Protein AF-X1I4X1-F1 (afdb_monomer_lite)

Sequence (244 aa):
TGILSALEGRQVLTQRAKQVAKLMGRMKLAEFMSLPEDEFQKLIQKVENDPLFKKLILSKIKIIGYKKPPWTRITQPKMLPLDPAITPSRDTLEVESFLAQEKDLILTIKKLGVNRFKKYFLDGVSGMTSKEVARQCSLPLETVKKINDFVDKFYLESKLTDSSQDNRTPRTYYSTIASIEKDNGQLIIGYFSSEMAKGRYFIDFDRVEKIKKVGIFAKHEIRRIDSLLNKLRLINSRKTTIYQ

Organism: NCBI:txid412755

pLDDT: mean 72.12, std 16.89, range [35.62, 94.44]

Secondary structure (DSSP, 8-state):
-HHHHHHHHHHHHHHHHHHHHHHHHHHHHHHHHTS-HHHHHHHHHHHHT-HHHHHHHHSTT--EEEE--TTEEE------PPPTTTS----S--HHHHHHTTHHHHHHHHHH-HHHHIIIIIS--TT--HHHHHHHHT--HHHHHHHHHHHHHHHHHHHHHHH---SS---------EEEEEETTEEEEEESSHHHHT-EEEE-HHHHHHHHHHT-S-HHHHHHHHHHHHHHHHHHHHHHHTT-

Foldseek 3Di:
DVPVVVVVVVVVVVVVVVVVVVVVVVVVLVVLLQDDPVVLVVLLVVLCPDPLNVCCCPPPLRQKAFDFDPQEAADADPPDPDPCVLAPPPPPPVVCVLCVVPVVLVVVLVVLPDVLCCDPAPPHDPPDDLVNNCVVSVHPSVSSVVSNVSSVVVVVVVVCVVVDPDDDDPNRHDDCQWDFDADPNDTGTHGNDPSLNSAAMDGDVVVLVVCLPVCPDDPVSNVCVVVSVVSSVSSNVSSVVVVD

Structure (mmCIF, N/CA/C/O backbone):
data_AF-X1I4X1-F1
#
_entry.id   AF-X1I4X1-F1
#
loop_
_atom_site.group_PDB
_atom_site.id
_atom_site.type_symbol
_atom_site.label_atom_id
_atom_site.label_alt_id
_atom_site.label_comp_id
_atom_site.label_asym_id
_atom_site.label_entity_id
_atom_site.label_seq_id
_atom_site.pdbx_PDB_ins_code
_atom_site.Cartn_x
_atom_site.Cartn_y
_atom_site.Cartn_z
_atom_site.occupancy
_atom_site.B_iso_or_equiv
_atom_site.auth_seq_id
_atom_site.auth_comp_id
_atom_site.auth_asym_id
_atom_site.auth_atom_id
_atom_site.pdbx_PDB_model_num
ATOM 1 N N . THR A 1 1 ? -28.255 45.547 6.487 1.00 52.59 1 THR A N 1
ATOM 2 C CA . THR A 1 1 ? -27.623 45.017 5.254 1.00 52.59 1 THR A CA 1
ATOM 3 C C . THR A 1 1 ? -26.272 44.332 5.470 1.00 52.59 1 THR A C 1
ATOM 5 O O . THR A 1 1 ? -25.974 43.434 4.702 1.00 52.59 1 THR A O 1
ATOM 8 N N . GLY A 1 2 ? -25.480 44.641 6.511 1.00 50.78 2 GLY A N 1
ATOM 9 C CA . GLY A 1 2 ? -24.147 44.023 6.712 1.00 50.78 2 GLY A CA 1
ATOM 10 C C . GLY A 1 2 ? -24.090 42.591 7.285 1.00 50.78 2 GLY A C 1
ATOM 11 O O . GLY A 1 2 ? -23.059 41.939 7.174 1.00 50.78 2 GLY A O 1
ATOM 12 N N . ILE A 1 3 ? -25.168 42.075 7.890 1.00 48.25 3 ILE A N 1
ATOM 13 C CA . ILE A 1 3 ? -25.171 40.733 8.518 1.00 48.25 3 ILE A CA 1
ATOM 14 C C . ILE A 1 3 ? -25.515 39.628 7.500 1.00 48.25 3 ILE A C 1
ATOM 16 O O . ILE A 1 3 ? -24.926 38.550 7.550 1.00 48.25 3 ILE A O 1
ATOM 20 N N . LEU A 1 4 ? -26.403 39.908 6.534 1.00 46.09 4 LEU A N 1
ATOM 21 C CA . LEU A 1 4 ? -26.747 38.962 5.461 1.00 46.09 4 LEU A CA 1
ATOM 22 C C . LEU A 1 4 ? -25.563 38.715 4.508 1.00 46.09 4 LEU A C 1
ATOM 24 O O . LEU A 1 4 ? -25.283 37.565 4.183 1.00 46.09 4 LEU A O 1
ATOM 28 N N . SER A 1 5 ? -24.804 39.757 4.144 1.00 55.09 5 SER A N 1
ATOM 29 C CA . SER A 1 5 ? -23.648 39.622 3.242 1.00 55.09 5 SER A CA 1
ATOM 30 C C . SER A 1 5 ? -22.476 38.851 3.869 1.00 55.09 5 SER A C 1
ATOM 32 O O . SER A 1 5 ? -21.757 38.127 3.179 1.00 55.09 5 SER A O 1
ATOM 34 N N . ALA A 1 6 ? -22.297 38.942 5.192 1.00 51.12 6 ALA A N 1
ATOM 35 C CA . ALA A 1 6 ? -21.286 38.180 5.924 1.00 51.12 6 ALA A CA 1
ATOM 36 C C . ALA A 1 6 ? -21.644 36.684 6.054 1.00 51.12 6 ALA A C 1
ATOM 38 O O . ALA A 1 6 ? -20.753 35.828 6.041 1.00 51.12 6 ALA A O 1
ATOM 39 N N . LEU A 1 7 ? -22.939 36.359 6.159 1.00 52.03 7 LEU A N 1
ATOM 40 C CA . LEU A 1 7 ? -23.450 34.983 6.171 1.00 52.03 7 LEU A CA 1
ATOM 41 C C . LEU A 1 7 ? -23.321 34.323 4.793 1.00 52.03 7 LEU A C 1
ATOM 43 O O . LEU A 1 7 ? -22.798 33.212 4.713 1.00 52.03 7 LEU A O 1
ATOM 47 N N . GLU A 1 8 ? -23.684 35.031 3.721 1.00 52.3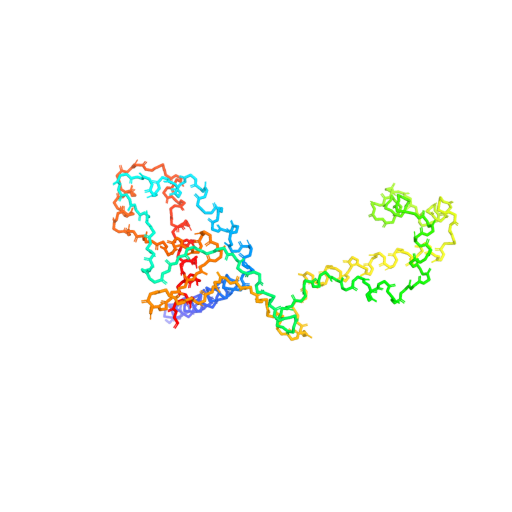8 8 GLU A N 1
ATOM 48 C CA . GLU A 1 8 ? -23.504 34.571 2.336 1.00 52.38 8 GLU A CA 1
ATOM 49 C C . GLU A 1 8 ? -22.018 34.382 1.988 1.00 52.38 8 GLU A C 1
ATOM 51 O O . GLU A 1 8 ? -21.629 33.342 1.452 1.00 52.38 8 GLU A O 1
ATOM 56 N N . GLY A 1 9 ? -21.152 35.322 2.390 1.00 47.78 9 GLY A N 1
ATOM 57 C CA . GLY A 1 9 ? -19.701 35.207 2.214 1.00 47.78 9 GLY A CA 1
ATOM 58 C C . GLY A 1 9 ? -19.101 33.990 2.930 1.00 47.78 9 GLY A C 1
ATOM 59 O O . GLY A 1 9 ? -18.303 33.253 2.347 1.00 47.78 9 GLY A O 1
ATOM 60 N N . ARG A 1 10 ? -19.528 33.705 4.171 1.00 52.41 10 ARG A N 1
ATOM 61 C CA . ARG A 1 10 ? -19.119 32.488 4.901 1.00 52.41 10 ARG A CA 1
ATOM 62 C C . ARG A 1 10 ? -19.636 31.209 4.240 1.00 52.41 10 ARG A C 1
ATOM 64 O O . ARG A 1 10 ? -18.904 30.216 4.194 1.00 52.41 10 ARG A O 1
ATOM 71 N N . GLN A 1 11 ? -20.856 31.214 3.708 1.00 53.06 11 GLN A N 1
ATOM 72 C CA . GLN A 1 11 ? -21.448 30.054 3.034 1.00 53.06 11 GLN A CA 1
ATOM 73 C C . GLN A 1 11 ? -20.702 29.707 1.739 1.00 53.06 11 GLN A C 1
ATOM 75 O O . GLN A 1 11 ? -20.334 28.548 1.534 1.00 53.06 11 GLN A O 1
ATOM 80 N N . VAL A 1 12 ? -20.383 30.713 0.918 1.00 52.31 12 VAL A N 1
ATOM 81 C CA . VAL A 1 12 ? -19.624 30.545 -0.332 1.00 52.31 12 VAL A CA 1
ATOM 82 C C . VAL A 1 12 ? -18.198 30.052 -0.059 1.00 52.31 12 VAL A C 1
ATOM 84 O O . VAL A 1 12 ? -17.726 29.129 -0.729 1.00 52.31 12 VAL A O 1
ATOM 87 N N . LEU A 1 13 ? -17.519 30.594 0.960 1.00 45.44 13 LEU A N 1
ATOM 88 C CA . LEU A 1 13 ? -16.187 30.128 1.371 1.00 45.44 13 LEU A CA 1
ATOM 89 C C . LEU A 1 13 ? -16.212 28.677 1.880 1.00 45.44 13 LEU A C 1
ATOM 91 O O . LEU A 1 13 ? -15.354 27.878 1.503 1.00 45.44 13 LEU A O 1
ATOM 95 N N . THR A 1 14 ? -17.226 28.302 2.665 1.00 56.94 14 THR A N 1
ATOM 96 C CA . THR A 1 14 ? -17.393 26.928 3.175 1.00 56.94 14 THR A CA 1
ATOM 97 C C . THR A 1 14 ? -17.675 25.934 2.045 1.00 56.94 14 THR A C 1
ATOM 99 O O . THR A 1 14 ? -17.130 24.826 2.023 1.00 56.94 14 THR A O 1
ATOM 102 N N . GLN A 1 15 ? -18.491 26.324 1.063 1.00 55.59 15 GLN A N 1
ATOM 103 C CA . GLN A 1 15 ? -18.812 25.489 -0.092 1.00 55.59 15 GLN A CA 1
A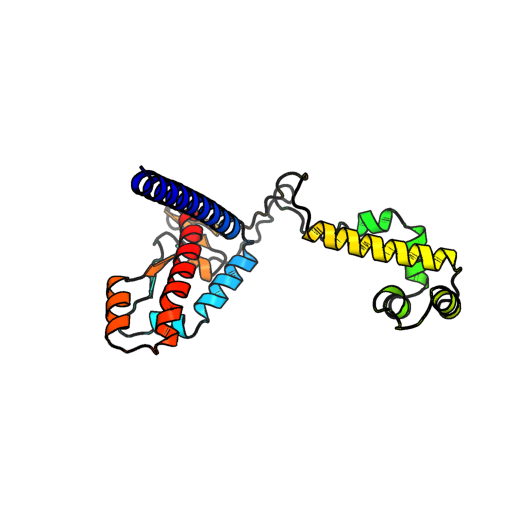TOM 104 C C . GLN A 1 15 ? -17.599 25.292 -1.011 1.00 55.59 15 GLN A C 1
ATOM 106 O O . GLN A 1 15 ? -17.328 24.160 -1.421 1.00 55.59 15 GLN A O 1
ATOM 111 N N . ARG A 1 16 ? -16.821 26.353 -1.268 1.00 47.41 16 ARG A N 1
ATOM 112 C CA . ARG A 1 16 ? -15.548 26.263 -2.002 1.00 47.41 16 ARG A CA 1
ATOM 113 C C . ARG A 1 16 ? -14.539 25.377 -1.273 1.00 47.41 16 ARG A C 1
ATOM 115 O O . ARG A 1 16 ? -13.979 24.473 -1.889 1.00 47.41 16 ARG A O 1
ATOM 122 N N . ALA A 1 17 ? -14.371 25.547 0.039 1.00 47.91 17 ALA A N 1
ATOM 123 C CA . ALA A 1 17 ? -13.488 24.699 0.843 1.00 47.91 17 ALA A CA 1
ATOM 124 C C . ALA A 1 17 ? -13.879 23.210 0.766 1.00 47.91 17 ALA A C 1
ATOM 126 O O . ALA A 1 17 ? -13.018 22.345 0.596 1.00 47.91 17 ALA A O 1
ATOM 127 N N . LYS A 1 18 ? -15.182 22.895 0.801 1.00 50.16 18 LYS A N 1
ATOM 128 C CA . LYS A 1 18 ? -15.692 21.522 0.652 1.00 50.16 18 LYS A CA 1
ATOM 129 C C . LYS A 1 18 ? -15.405 20.932 -0.733 1.00 50.16 18 LYS A C 1
ATOM 131 O O . LYS A 1 18 ? -15.068 19.752 -0.838 1.00 50.16 18 LYS A O 1
ATOM 136 N N . GLN A 1 19 ? -15.530 21.729 -1.795 1.00 47.69 19 GLN A N 1
ATOM 137 C CA . GLN A 1 19 ? -15.214 21.298 -3.161 1.00 47.69 19 GLN A CA 1
ATOM 138 C C . GLN A 1 19 ? -13.714 21.040 -3.346 1.00 47.69 19 GLN A C 1
ATOM 140 O O . GLN A 1 19 ? -13.344 19.990 -3.872 1.00 47.69 19 GLN A O 1
ATOM 145 N N . VAL A 1 20 ? -12.859 21.935 -2.844 1.00 47.78 20 VAL A N 1
ATOM 146 C CA . VAL A 1 20 ? -11.397 21.768 -2.871 1.00 47.78 20 VAL A CA 1
ATOM 147 C C . VAL A 1 20 ? -10.977 20.520 -2.093 1.00 47.78 20 VAL A C 1
ATOM 149 O O . VAL A 1 20 ? -10.236 19.692 -2.619 1.00 47.78 20 VAL A O 1
ATOM 152 N N . ALA A 1 21 ? -11.520 20.304 -0.891 1.00 47.47 21 ALA A N 1
ATOM 153 C CA . ALA A 1 21 ? -11.243 19.104 -0.102 1.00 47.47 21 ALA A CA 1
ATOM 154 C C . ALA A 1 21 ? -11.674 17.812 -0.822 1.00 47.47 21 ALA A C 1
ATOM 156 O O . ALA A 1 21 ? -10.967 16.804 -0.773 1.00 47.47 21 ALA A O 1
ATOM 157 N N . LYS A 1 22 ? -12.810 17.837 -1.535 1.00 48.09 22 LYS A N 1
ATOM 158 C CA . LYS A 1 22 ? -13.283 16.705 -2.348 1.00 48.09 22 LYS A CA 1
ATOM 159 C C . LYS A 1 22 ? -12.336 16.405 -3.512 1.00 48.09 22 LYS A C 1
ATOM 161 O O . LYS A 1 22 ? -12.053 15.236 -3.767 1.00 48.09 22 LYS A O 1
ATOM 166 N N . LEU A 1 23 ? -11.853 17.435 -4.209 1.00 44.97 23 LEU A N 1
ATOM 167 C CA . LEU A 1 23 ? -10.885 17.288 -5.300 1.00 44.97 23 LEU A CA 1
ATOM 168 C C . LEU A 1 23 ? -9.550 16.750 -4.783 1.00 44.97 23 LEU A C 1
ATOM 170 O O . LEU A 1 23 ? -9.076 15.740 -5.291 1.00 44.97 23 LEU A O 1
ATOM 174 N N . MET A 1 24 ? -9.012 17.326 -3.706 1.00 47.12 24 MET A N 1
ATOM 175 C CA . MET A 1 24 ? -7.799 16.823 -3.055 1.00 47.12 24 MET A CA 1
ATOM 176 C C . MET A 1 24 ? -7.951 15.369 -2.596 1.00 47.12 24 MET A C 1
ATOM 178 O O . MET A 1 24 ? -7.031 14.574 -2.749 1.00 47.12 24 MET A O 1
ATOM 182 N N . GLY A 1 25 ? -9.117 14.994 -2.062 1.00 49.47 25 GLY A N 1
ATOM 183 C CA . GLY A 1 25 ? -9.409 13.610 -1.691 1.00 49.47 25 GLY A CA 1
ATOM 184 C C . GLY A 1 25 ? -9.377 12.656 -2.888 1.00 49.47 25 GLY A C 1
ATOM 185 O O . GLY A 1 25 ? -8.815 11.569 -2.785 1.00 49.47 25 GLY A O 1
ATOM 186 N N . ARG A 1 26 ? -9.927 13.073 -4.038 1.00 56.12 26 ARG A N 1
ATOM 187 C CA . ARG A 1 26 ? -9.873 12.302 -5.292 1.00 56.12 26 ARG A CA 1
ATOM 188 C C . ARG A 1 26 ? -8.452 12.185 -5.834 1.00 56.12 26 ARG A C 1
ATOM 190 O O . ARG A 1 26 ? -8.071 11.095 -6.238 1.00 56.12 26 ARG A O 1
ATOM 197 N N . MET A 1 27 ? -7.677 13.268 -5.797 1.00 54.56 27 MET A N 1
ATOM 198 C CA . MET A 1 27 ? -6.273 13.264 -6.220 1.00 54.56 27 MET A CA 1
ATOM 199 C C . MET A 1 27 ? -5.439 12.314 -5.359 1.00 54.56 27 MET A C 1
ATOM 201 O O . MET A 1 27 ? -4.763 11.454 -5.905 1.00 54.56 27 MET A O 1
ATOM 205 N N . LYS A 1 28 ? -5.571 12.382 -4.027 1.00 58.25 28 LYS A N 1
ATOM 206 C CA . LYS A 1 28 ? -4.881 11.465 -3.102 1.00 58.25 28 LYS A CA 1
ATOM 207 C C . LYS A 1 28 ? -5.274 10.006 -3.311 1.00 58.25 28 LYS A C 1
ATOM 209 O O . LYS A 1 28 ? -4.444 9.117 -3.161 1.00 58.25 28 LYS A O 1
ATOM 214 N N . LEU A 1 29 ? -6.544 9.745 -3.628 1.00 63.19 29 LEU A N 1
ATOM 215 C CA . LEU A 1 29 ? -6.987 8.396 -3.964 1.00 63.19 29 LEU A CA 1
ATOM 216 C C . LEU A 1 29 ? -6.371 7.932 -5.288 1.00 63.19 29 LEU A C 1
ATOM 218 O O . LEU A 1 29 ? -5.878 6.816 -5.339 1.00 63.19 29 LEU A O 1
ATOM 222 N N . ALA A 1 30 ? -6.364 8.768 -6.328 1.00 64.06 30 ALA A N 1
ATOM 223 C CA . ALA A 1 30 ? -5.740 8.433 -7.607 1.00 64.06 30 ALA A CA 1
ATOM 224 C C . ALA A 1 30 ? -4.238 8.156 -7.444 1.00 64.06 30 ALA A C 1
ATOM 226 O O . ALA A 1 30 ? -3.764 7.118 -7.885 1.00 64.06 30 ALA A O 1
ATOM 227 N N . GLU A 1 31 ? -3.523 9.018 -6.719 1.00 65.88 31 GLU A N 1
ATOM 228 C CA . GLU A 1 31 ? -2.112 8.835 -6.362 1.00 65.88 31 GLU A CA 1
ATOM 229 C C . GLU A 1 31 ? -1.883 7.496 -5.644 1.00 65.88 31 GLU A C 1
ATOM 231 O O . GLU A 1 31 ? -1.011 6.721 -6.025 1.00 65.88 31 GLU A O 1
ATOM 236 N N . PHE A 1 32 ? -2.734 7.164 -4.668 1.00 72.94 32 PHE A N 1
ATOM 237 C CA . PHE A 1 32 ? -2.681 5.882 -3.965 1.00 72.94 32 PHE A CA 1
ATOM 238 C C . PHE A 1 32 ? -2.938 4.673 -4.883 1.00 72.94 32 PHE A C 1
ATOM 240 O O . PHE A 1 32 ? -2.285 3.632 -4.762 1.00 72.94 32 PHE A O 1
ATOM 247 N N . MET A 1 33 ? -3.911 4.786 -5.789 1.00 71.88 33 MET A N 1
ATOM 248 C CA . MET A 1 33 ? -4.244 3.729 -6.748 1.00 71.88 33 MET A CA 1
ATOM 249 C C . MET A 1 33 ? -3.105 3.505 -7.747 1.00 71.88 33 MET A C 1
ATOM 251 O O . MET A 1 33 ? -2.879 2.364 -8.140 1.00 71.88 33 MET A O 1
ATOM 255 N N . SER A 1 34 ? -2.353 4.557 -8.073 1.00 73.44 34 SER A N 1
ATOM 256 C CA . SER A 1 34 ? -1.201 4.523 -8.977 1.00 73.44 34 SER A CA 1
ATOM 257 C C . SER A 1 34 ? 0.106 4.048 -8.333 1.00 73.44 34 SER A C 1
ATOM 259 O O . SER A 1 34 ? 1.102 3.931 -9.042 1.00 73.44 34 SER A O 1
ATOM 261 N N . LEU A 1 35 ? 0.140 3.772 -7.019 1.00 77.44 35 LEU A N 1
ATOM 262 C CA . LEU A 1 35 ? 1.367 3.303 -6.362 1.00 77.44 35 LEU A CA 1
ATOM 263 C C . LEU A 1 35 ? 1.897 2.015 -7.030 1.00 77.44 35 LEU A C 1
ATOM 265 O O . LEU A 1 35 ? 1.103 1.094 -7.267 1.00 77.44 35 LEU A O 1
ATOM 269 N N . PRO A 1 36 ? 3.211 1.891 -7.273 1.00 79.69 36 PRO A N 1
ATOM 270 C CA . PRO A 1 36 ? 3.813 0.641 -7.723 1.00 79.69 36 PRO A CA 1
ATOM 271 C C . PRO A 1 36 ? 3.463 -0.530 -6.800 1.00 79.69 36 PRO A C 1
ATOM 273 O O . PRO A 1 36 ? 3.256 -0.359 -5.595 1.00 79.69 36 PRO A O 1
ATOM 276 N N . GLU A 1 37 ? 3.375 -1.738 -7.356 1.00 82.31 37 GLU A N 1
ATOM 277 C CA . GLU A 1 37 ? 2.943 -2.910 -6.587 1.00 82.31 37 GLU A CA 1
ATOM 278 C C . GLU A 1 37 ? 3.896 -3.236 -5.424 1.00 82.31 37 GLU A C 1
ATOM 280 O O . GLU A 1 37 ? 3.439 -3.590 -4.338 1.00 82.31 37 GLU A O 1
ATOM 285 N N . ASP A 1 38 ? 5.208 -3.050 -5.591 1.00 79.25 38 ASP A N 1
ATOM 286 C CA . ASP A 1 38 ? 6.180 -3.283 -4.519 1.00 79.25 38 ASP A CA 1
ATOM 287 C C . ASP A 1 38 ? 6.038 -2.262 -3.376 1.00 79.25 38 ASP A C 1
ATOM 289 O O . ASP A 1 38 ? 6.139 -2.617 -2.199 1.00 79.25 38 ASP A O 1
ATOM 293 N N . GLU A 1 39 ? 5.754 -0.998 -3.698 1.00 83.44 39 GLU A N 1
ATOM 294 C CA . GLU A 1 39 ? 5.470 0.037 -2.702 1.00 83.44 39 GLU A CA 1
ATOM 295 C C . GLU A 1 39 ? 4.153 -0.222 -1.975 1.00 83.44 39 GLU A C 1
ATOM 297 O O . GLU A 1 39 ? 4.070 -0.076 -0.750 1.00 83.44 39 GLU A O 1
ATOM 302 N N . PHE A 1 40 ? 3.133 -0.670 -2.706 1.00 87.19 40 PHE A N 1
ATOM 303 C CA . PHE A 1 40 ? 1.853 -1.052 -2.129 1.00 87.19 40 PHE A CA 1
ATOM 304 C C . PHE A 1 40 ? 2.002 -2.225 -1.147 1.00 87.19 40 PHE A C 1
ATOM 306 O O . PHE A 1 40 ? 1.465 -2.177 -0.037 1.00 87.19 40 PHE A O 1
ATOM 313 N N . GLN A 1 41 ? 2.800 -3.238 -1.491 1.00 85.62 41 GLN A N 1
ATOM 314 C CA . GLN A 1 41 ? 3.104 -4.359 -0.598 1.00 85.62 41 GLN A CA 1
ATOM 315 C C . GLN A 1 41 ? 3.880 -3.914 0.647 1.00 85.62 41 GLN A C 1
ATOM 317 O O . GLN A 1 41 ? 3.491 -4.264 1.765 1.00 85.62 41 GLN A O 1
ATOM 322 N N . LYS A 1 42 ? 4.907 -3.066 0.493 1.00 89.38 42 LYS A N 1
ATOM 323 C CA . LYS A 1 42 ? 5.638 -2.467 1.627 1.00 89.38 42 LYS A CA 1
ATOM 324 C C . LYS A 1 42 ? 4.704 -1.679 2.546 1.00 89.38 42 LYS A C 1
ATOM 326 O O . LYS A 1 42 ? 4.834 -1.748 3.770 1.00 89.38 42 LYS A O 1
ATOM 331 N N . LEU A 1 43 ? 3.740 -0.947 1.984 1.00 91.44 43 LEU A N 1
ATOM 332 C CA . LEU A 1 43 ? 2.742 -0.219 2.763 1.00 91.44 43 LEU A CA 1
ATOM 333 C C . LEU A 1 43 ? 1.864 -1.174 3.581 1.00 91.44 43 LEU A C 1
ATOM 335 O O . LEU A 1 43 ? 1.659 -0.928 4.772 1.00 91.44 43 LEU A O 1
ATOM 339 N N . ILE A 1 44 ? 1.369 -2.255 2.969 1.00 91.88 44 ILE A N 1
ATOM 340 C CA . ILE A 1 44 ? 0.583 -3.277 3.672 1.00 91.88 44 ILE A CA 1
ATOM 341 C C . ILE A 1 44 ? 1.402 -3.867 4.819 1.00 91.88 44 ILE A C 1
ATOM 343 O O . ILE A 1 44 ? 0.940 -3.869 5.959 1.00 91.88 44 ILE A O 1
ATOM 347 N N . GLN A 1 45 ? 2.640 -4.283 4.555 1.00 91.56 45 GLN A N 1
ATOM 348 C CA . GLN A 1 45 ? 3.529 -4.841 5.574 1.00 91.56 45 GLN A CA 1
ATOM 349 C C . GLN A 1 45 ? 3.787 -3.854 6.713 1.00 91.56 45 GLN A C 1
ATOM 351 O O . GLN A 1 45 ? 3.730 -4.227 7.884 1.00 91.56 45 GLN A O 1
ATOM 356 N N . LYS A 1 46 ? 4.022 -2.576 6.401 1.00 94.44 46 LYS A N 1
ATOM 357 C CA . LYS A 1 46 ? 4.207 -1.520 7.403 1.00 94.44 46 LYS A CA 1
ATOM 358 C C . LYS A 1 46 ? 2.978 -1.362 8.297 1.00 94.44 46 LYS A C 1
ATOM 360 O O . LYS A 1 46 ? 3.124 -1.180 9.503 1.00 94.44 46 LYS A O 1
ATOM 365 N N . VAL A 1 47 ? 1.780 -1.423 7.718 1.00 94.25 47 VAL A N 1
ATOM 366 C CA . VAL A 1 47 ? 0.518 -1.341 8.462 1.00 94.25 47 VAL A CA 1
ATOM 367 C C . VAL A 1 47 ? 0.302 -2.589 9.317 1.00 94.25 47 VAL A C 1
ATOM 369 O O . VAL A 1 47 ? -0.017 -2.459 10.496 1.00 94.25 47 VAL A O 1
ATOM 372 N N . GLU A 1 48 ? 0.523 -3.784 8.768 1.00 93.12 48 GLU A N 1
ATOM 373 C CA . GLU A 1 48 ? 0.333 -5.047 9.492 1.00 93.12 48 GLU A CA 1
ATOM 374 C C . GLU A 1 48 ? 1.369 -5.260 10.609 1.00 93.12 48 GLU A C 1
ATOM 376 O O . GLU A 1 48 ? 1.090 -5.923 11.612 1.00 93.12 48 GLU A O 1
ATOM 381 N N . ASN A 1 49 ? 2.551 -4.653 10.478 1.00 93.75 49 ASN A N 1
ATOM 382 C CA . ASN A 1 49 ? 3.589 -4.674 11.502 1.00 93.75 49 ASN A CA 1
ATOM 383 C C . ASN A 1 49 ? 3.373 -3.668 12.640 1.00 93.75 49 ASN A C 1
ATOM 385 O O . ASN A 1 49 ? 4.033 -3.800 13.673 1.00 93.75 49 ASN A O 1
ATOM 389 N N . ASP A 1 50 ? 2.441 -2.719 12.502 1.00 93.81 50 ASP A N 1
ATOM 390 C CA . ASP A 1 50 ? 2.118 -1.750 13.551 1.00 93.81 50 ASP A CA 1
ATOM 391 C C . ASP A 1 50 ? 1.592 -2.475 14.813 1.00 93.81 50 ASP A C 1
ATOM 393 O O . ASP A 1 50 ? 0.630 -3.250 14.729 1.00 93.81 50 ASP A O 1
ATOM 397 N N . PRO A 1 51 ? 2.168 -2.232 16.008 1.00 92.12 51 PRO A N 1
ATOM 398 C CA . PRO A 1 51 ? 1.684 -2.828 17.252 1.00 92.12 51 PRO A CA 1
ATOM 399 C C . PRO A 1 51 ? 0.196 -2.570 17.518 1.00 92.12 51 PRO A C 1
ATOM 401 O O . PRO A 1 51 ? -0.499 -3.447 18.034 1.00 92.12 51 PRO A O 1
ATOM 404 N N . LEU A 1 52 ? -0.317 -1.395 17.135 1.00 92.12 52 LEU A N 1
ATOM 405 C CA . LEU A 1 52 ? -1.732 -1.057 17.278 1.00 92.12 52 LEU A CA 1
ATOM 406 C C . LEU A 1 52 ? -2.601 -1.930 16.368 1.00 92.12 52 LEU A C 1
ATOM 408 O O . LEU A 1 52 ? -3.640 -2.422 16.802 1.00 92.12 52 LEU A O 1
ATOM 412 N N . PHE A 1 53 ? -2.160 -2.177 15.133 1.00 93.38 53 PHE A N 1
ATOM 413 C CA . PHE A 1 53 ? -2.857 -3.075 14.214 1.00 93.38 53 PHE A CA 1
ATOM 414 C C . PHE A 1 53 ? -2.914 -4.500 14.772 1.00 93.38 53 PHE A C 1
ATOM 416 O O . PHE A 1 53 ? -3.991 -5.095 14.844 1.00 93.38 53 PHE A O 1
ATOM 423 N N . LYS A 1 54 ? -1.777 -5.016 15.255 1.00 91.44 54 LYS A N 1
ATOM 424 C CA . LYS A 1 54 ? -1.703 -6.346 15.877 1.00 91.44 54 LYS A CA 1
ATOM 425 C C . LYS A 1 54 ? -2.643 -6.457 17.074 1.00 91.44 54 LYS A C 1
ATOM 427 O O . LYS A 1 54 ? -3.380 -7.433 17.167 1.00 91.44 54 LYS A O 1
ATOM 432 N N . LYS A 1 55 ? -2.701 -5.441 17.945 1.00 89.19 55 LYS A N 1
ATOM 433 C CA . LYS A 1 55 ? -3.664 -5.396 19.061 1.00 89.19 55 LYS A CA 1
ATOM 434 C C . LYS A 1 55 ? -5.116 -5.443 18.578 1.00 89.19 55 LYS A C 1
ATOM 436 O O . LYS A 1 55 ? -5.917 -6.187 19.137 1.00 89.19 55 LYS A O 1
ATOM 441 N N . LEU A 1 56 ? -5.465 -4.680 17.543 1.00 89.38 56 LEU A N 1
ATOM 442 C CA . LEU A 1 56 ? -6.835 -4.622 17.017 1.00 89.38 56 LEU A CA 1
ATOM 443 C C . LEU A 1 56 ? -7.279 -5.940 16.353 1.00 89.38 56 LEU A C 1
ATOM 445 O O . LEU A 1 56 ? -8.458 -6.288 16.448 1.00 89.38 56 LEU A O 1
ATOM 449 N N . ILE A 1 57 ? -6.348 -6.697 15.758 1.00 89.69 57 ILE A N 1
ATOM 450 C CA . ILE A 1 57 ? -6.587 -8.065 15.264 1.00 89.69 57 ILE A CA 1
ATOM 451 C C . ILE A 1 57 ? -6.685 -9.084 16.407 1.00 89.69 57 ILE A C 1
ATOM 453 O O . ILE A 1 57 ? -7.619 -9.881 16.443 1.00 89.69 57 ILE A O 1
ATOM 457 N N . LEU A 1 58 ? -5.713 -9.079 17.326 1.00 82.62 58 LEU A N 1
ATOM 458 C CA . LEU A 1 58 ? -5.547 -10.126 18.343 1.00 82.62 58 LEU A CA 1
ATOM 459 C C . LEU A 1 58 ? -6.487 -9.965 19.536 1.00 82.62 58 LEU A C 1
ATOM 461 O O . LEU A 1 58 ? -6.678 -10.915 20.294 1.00 82.62 58 LEU A O 1
ATOM 465 N N . SER A 1 59 ? -7.053 -8.771 19.736 1.00 69.94 59 SER A N 1
ATOM 466 C CA . SER A 1 59 ? -7.993 -8.528 20.828 1.00 69.94 59 SER A CA 1
ATOM 467 C C . SER A 1 59 ? -9.100 -9.587 20.826 1.00 69.94 59 SER A C 1
ATOM 469 O O . SER A 1 59 ? -9.613 -9.957 19.770 1.00 69.94 59 SER A O 1
ATOM 471 N N . LYS A 1 60 ? -9.536 -10.037 22.012 1.00 69.19 60 LYS A N 1
ATOM 472 C CA . LYS A 1 60 ? -10.701 -10.942 22.151 1.00 69.19 60 LYS A CA 1
ATOM 473 C C . LYS A 1 60 ? -11.956 -10.395 21.447 1.00 69.19 60 LYS A C 1
ATOM 475 O O . LYS A 1 60 ? -12.859 -11.146 21.103 1.00 69.19 60 LYS A O 1
ATOM 480 N N . ILE A 1 61 ? -11.973 -9.084 21.213 1.00 68.69 61 ILE A N 1
ATOM 481 C CA . ILE A 1 61 ? -13.031 -8.312 20.570 1.00 68.69 61 ILE A CA 1
ATOM 482 C C . ILE A 1 61 ? -12.935 -8.375 19.028 1.00 68.69 61 ILE A C 1
ATOM 484 O O . ILE A 1 61 ? -13.922 -8.066 18.374 1.00 68.69 61 ILE A O 1
ATOM 488 N N . LYS A 1 62 ? -11.811 -8.808 18.429 1.00 80.19 62 LYS A N 1
ATOM 489 C CA . LYS A 1 62 ? -11.596 -8.976 16.971 1.00 80.19 62 LYS A CA 1
ATOM 490 C C . LYS A 1 62 ? -12.183 -7.830 16.138 1.00 80.19 62 LYS A C 1
ATOM 492 O O . LYS A 1 62 ? -13.148 -8.011 15.399 1.00 80.19 62 LYS A O 1
ATOM 497 N N . ILE A 1 63 ? -11.626 -6.633 16.300 1.00 88.75 63 ILE A N 1
ATOM 498 C CA . ILE A 1 63 ? -12.117 -5.422 15.621 1.00 88.75 63 ILE A CA 1
ATOM 499 C C . ILE A 1 63 ? -11.770 -5.445 14.137 1.00 88.75 63 ILE A C 1
ATOM 501 O O . ILE A 1 63 ? -12.561 -5.010 13.299 1.00 88.75 63 ILE A O 1
ATOM 505 N N . ILE A 1 64 ? -10.575 -5.945 13.829 1.00 91.56 64 ILE A N 1
ATOM 506 C CA . ILE A 1 64 ? -10.096 -6.116 12.466 1.00 91.56 64 ILE A CA 1
ATOM 507 C C . ILE A 1 64 ? -10.039 -7.610 12.170 1.00 91.56 64 ILE A C 1
ATOM 509 O O . ILE A 1 64 ? -9.528 -8.397 12.965 1.00 91.56 64 ILE A O 1
ATOM 513 N N . GLY A 1 65 ? -10.549 -7.992 11.006 1.00 89.88 65 GLY A N 1
ATOM 514 C CA . GLY A 1 65 ? -10.408 -9.330 10.451 1.00 89.88 65 GLY A CA 1
ATOM 515 C C . GLY A 1 65 ? -10.049 -9.281 8.973 1.00 89.88 65 GLY A C 1
ATOM 516 O O . GLY A 1 65 ? -9.999 -8.214 8.362 1.00 8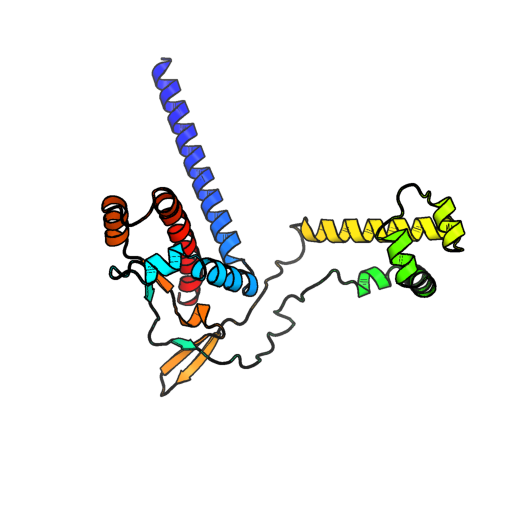9.88 65 GLY A O 1
ATOM 517 N N . TYR A 1 66 ? -9.840 -10.454 8.388 1.00 91.06 66 TYR A N 1
ATOM 518 C CA . TYR A 1 66 ? -9.669 -10.612 6.950 1.00 91.06 66 TYR A CA 1
ATOM 519 C C . TYR A 1 66 ? -10.933 -11.223 6.356 1.00 91.06 66 TYR A C 1
ATOM 521 O O . TYR A 1 66 ? -11.468 -12.195 6.887 1.00 91.06 66 TYR A O 1
ATOM 529 N N . LYS A 1 67 ? -11.411 -10.659 5.247 1.00 89.62 67 LYS A N 1
ATOM 530 C CA . LYS A 1 67 ? -12.486 -11.236 4.441 1.00 89.62 67 LYS A CA 1
ATOM 531 C C . LYS A 1 67 ? -11.915 -11.631 3.086 1.00 89.62 67 LYS A C 1
ATOM 533 O O . LYS A 1 67 ? -11.725 -10.787 2.207 1.00 89.62 67 LYS A O 1
ATOM 538 N N . LYS A 1 68 ? -11.652 -12.927 2.951 1.00 88.31 68 LYS A N 1
ATOM 539 C CA . LYS A 1 68 ? -11.140 -13.561 1.740 1.00 88.31 68 LYS A CA 1
ATOM 540 C C . LYS A 1 68 ? -12.308 -14.113 0.905 1.00 88.31 68 LYS A C 1
ATOM 542 O O . LYS A 1 68 ? -13.120 -14.854 1.461 1.00 88.31 68 LYS A O 1
ATOM 547 N N . PRO A 1 69 ? -12.434 -13.765 -0.388 1.00 84.50 69 PRO A N 1
ATOM 548 C CA . PRO A 1 69 ? -13.414 -14.402 -1.265 1.00 84.50 69 PRO A CA 1
ATOM 549 C C . PRO A 1 69 ? -13.067 -15.885 -1.494 1.00 84.50 69 PRO A C 1
ATOM 551 O O . PRO A 1 69 ? -11.882 -16.209 -1.619 1.00 84.50 69 PRO A O 1
ATOM 554 N N . PRO A 1 70 ? -14.059 -16.792 -1.564 1.00 84.12 70 PRO A N 1
ATOM 555 C CA . PRO A 1 70 ? -13.803 -18.232 -1.631 1.00 84.12 70 PRO A CA 1
ATOM 556 C C . PRO A 1 70 ? -13.112 -18.671 -2.931 1.00 84.12 70 PRO A C 1
ATOM 558 O O . PRO A 1 70 ? -12.341 -19.621 -2.910 1.00 84.12 70 PRO A O 1
ATOM 561 N N . TRP A 1 71 ? -13.290 -17.936 -4.032 1.00 85.12 71 TRP A N 1
ATOM 562 C CA . TRP A 1 71 ? -12.649 -18.186 -5.333 1.00 85.12 71 TRP A CA 1
ATOM 563 C C . TRP A 1 71 ? -11.220 -17.613 -5.443 1.00 85.12 71 TRP A C 1
ATOM 565 O O . TRP A 1 71 ? -10.781 -17.219 -6.523 1.00 85.12 71 TRP A O 1
ATOM 575 N N . THR A 1 72 ? -10.483 -17.510 -4.330 1.00 86.94 72 THR A N 1
ATOM 576 C CA . THR A 1 72 ? -9.121 -16.942 -4.315 1.00 86.94 72 THR A CA 1
ATOM 577 C C . THR A 1 72 ? -8.131 -17.833 -3.565 1.00 86.94 72 THR A C 1
ATOM 579 O O . THR A 1 72 ? -8.456 -18.437 -2.536 1.00 86.94 72 THR A O 1
ATOM 582 N N . ARG A 1 73 ? -6.877 -17.889 -4.024 1.00 85.00 73 ARG A N 1
ATOM 583 C CA . ARG A 1 73 ? -5.785 -18.604 -3.343 1.00 85.00 73 ARG A CA 1
ATOM 584 C C . ARG A 1 73 ? -4.450 -17.890 -3.492 1.00 85.00 73 ARG A C 1
ATOM 586 O O . ARG A 1 73 ? -4.325 -16.956 -4.273 1.00 85.00 73 ARG A O 1
ATOM 593 N N . ILE A 1 74 ? -3.475 -18.323 -2.698 1.00 83.94 74 ILE A N 1
ATOM 594 C CA . ILE A 1 74 ? -2.075 -17.992 -2.951 1.00 83.94 74 ILE A CA 1
ATOM 595 C C . ILE A 1 74 ? -1.540 -18.973 -3.992 1.00 83.94 74 ILE A C 1
ATOM 597 O O . ILE A 1 74 ? -1.844 -20.167 -3.941 1.00 83.94 74 ILE A O 1
ATOM 601 N N . THR A 1 75 ? -0.766 -18.471 -4.940 1.00 77.12 75 THR A N 1
ATOM 602 C CA . THR A 1 75 ? -0.150 -19.268 -5.998 1.00 77.12 75 THR A CA 1
ATOM 603 C C . THR A 1 75 ? 1.275 -18.778 -6.180 1.00 77.12 75 THR A C 1
ATOM 605 O O . THR A 1 75 ? 1.552 -17.586 -6.057 1.00 77.12 75 THR A O 1
ATOM 608 N N . GLN A 1 76 ? 2.202 -19.701 -6.436 1.00 68.44 76 GLN A N 1
ATOM 609 C CA . GLN A 1 76 ? 3.552 -19.306 -6.811 1.00 68.44 76 GLN A CA 1
ATOM 610 C C . GLN A 1 76 ? 3.503 -18.521 -8.127 1.00 68.44 76 GLN A C 1
ATOM 612 O O . GLN A 1 76 ? 2.757 -18.916 -9.029 1.00 68.44 76 GLN A O 1
ATOM 617 N N . PRO A 1 77 ? 4.281 -17.434 -8.261 1.00 60.94 77 PRO A N 1
ATOM 618 C CA . PRO A 1 77 ? 4.370 -16.728 -9.524 1.00 60.94 77 PRO A CA 1
ATOM 619 C C . PRO A 1 77 ? 4.847 -17.716 -10.586 1.00 60.94 77 PRO A C 1
ATOM 621 O O . PRO A 1 77 ? 5.992 -18.166 -10.562 1.00 60.94 77 PRO A O 1
ATOM 624 N N . LYS A 1 78 ? 3.983 -18.062 -11.542 1.00 54.38 78 LYS A N 1
ATOM 625 C CA . LYS A 1 78 ? 4.496 -18.504 -12.835 1.00 54.38 78 LYS A CA 1
ATOM 626 C C . LYS A 1 78 ? 5.167 -17.264 -13.397 1.00 54.38 78 LYS A C 1
ATOM 628 O O . LYS A 1 78 ? 4.515 -16.223 -13.460 1.00 54.38 78 LYS A O 1
ATOM 633 N N . MET A 1 79 ? 6.456 -17.338 -13.721 1.00 45.78 79 MET A N 1
ATOM 634 C CA . MET A 1 79 ? 7.128 -16.260 -14.442 1.00 45.78 79 MET A CA 1
ATOM 635 C C . MET A 1 79 ? 6.427 -16.119 -15.793 1.00 45.78 79 MET A C 1
ATOM 637 O O . MET A 1 79 ? 6.809 -16.762 -16.761 1.00 45.78 79 MET A O 1
ATOM 641 N N . LEU A 1 80 ? 5.339 -15.354 -15.838 1.00 46.38 80 LEU A N 1
ATOM 642 C CA . LEU A 1 80 ? 4.824 -14.805 -17.070 1.00 46.38 80 LEU A CA 1
ATOM 643 C C . LEU A 1 80 ? 5.709 -13.592 -17.329 1.00 46.38 80 LEU A C 1
ATOM 645 O O . LEU A 1 80 ? 5.645 -12.639 -16.544 1.00 46.38 80 LEU A O 1
ATOM 649 N N . PRO A 1 81 ? 6.549 -13.611 -18.374 1.00 44.00 81 PRO A N 1
ATOM 650 C CA . PRO A 1 81 ? 7.113 -12.377 -18.872 1.00 44.00 81 PRO A CA 1
ATOM 651 C C . PRO A 1 81 ? 5.918 -11.486 -19.206 1.00 44.00 81 PRO A C 1
ATOM 653 O O . PRO A 1 81 ? 5.069 -11.856 -20.019 1.00 44.00 81 PRO A O 1
ATOM 656 N N . LEU A 1 82 ? 5.799 -10.351 -18.522 1.00 49.62 82 LEU A N 1
ATOM 657 C CA . LEU A 1 82 ? 4.983 -9.274 -19.053 1.00 49.62 82 LEU A CA 1
ATOM 658 C C . LEU A 1 82 ? 5.588 -8.924 -20.411 1.00 49.62 82 LEU A C 1
ATOM 660 O O . LEU A 1 82 ? 6.814 -8.852 -20.526 1.00 49.62 82 LEU A O 1
ATOM 664 N N . ASP A 1 83 ? 4.750 -8.753 -21.429 1.00 47.75 83 ASP A N 1
ATOM 665 C CA . ASP A 1 83 ? 5.219 -8.289 -22.728 1.00 47.75 83 ASP A CA 1
ATOM 666 C C . ASP A 1 83 ? 6.083 -7.027 -22.505 1.00 47.75 83 ASP A C 1
ATOM 668 O O . ASP A 1 83 ? 5.621 -6.075 -21.858 1.00 47.75 83 ASP A O 1
ATOM 672 N N . PRO A 1 84 ? 7.352 -7.009 -22.943 1.00 44.78 84 PRO A N 1
ATOM 673 C CA . PRO A 1 84 ? 8.208 -5.836 -22.813 1.00 44.78 84 PRO A CA 1
ATOM 674 C C . PRO A 1 84 ? 7.658 -4.612 -23.564 1.00 44.78 84 PRO A C 1
ATOM 676 O O . PRO A 1 84 ? 8.047 -3.497 -23.238 1.00 44.78 84 PRO A O 1
ATOM 679 N N . ALA A 1 85 ? 6.718 -4.783 -24.504 1.00 46.41 85 ALA A N 1
ATOM 680 C CA . ALA A 1 85 ? 5.973 -3.676 -25.111 1.00 46.41 85 ALA A CA 1
ATOM 681 C C . ALA A 1 85 ? 4.943 -3.035 -24.157 1.00 46.41 85 ALA A C 1
ATOM 683 O O . ALA A 1 85 ? 4.525 -1.897 -24.365 1.00 46.41 85 ALA A O 1
ATOM 684 N N . ILE A 1 86 ? 4.527 -3.761 -23.115 1.00 47.25 86 ILE A N 1
ATOM 685 C CA . ILE A 1 86 ? 3.535 -3.331 -22.122 1.00 47.25 86 ILE A CA 1
ATOM 686 C C . ILE A 1 86 ? 4.236 -2.888 -20.834 1.00 47.25 86 ILE A C 1
ATOM 688 O O . ILE A 1 86 ? 3.808 -1.934 -20.199 1.00 47.25 86 ILE A O 1
ATOM 692 N N . THR A 1 87 ? 5.348 -3.517 -20.455 1.00 41.75 87 THR A N 1
ATOM 693 C CA . THR A 1 87 ? 6.120 -3.125 -19.268 1.00 41.75 87 THR A CA 1
ATOM 694 C C . THR A 1 87 ? 6.924 -1.873 -19.580 1.00 41.75 87 THR A C 1
ATOM 696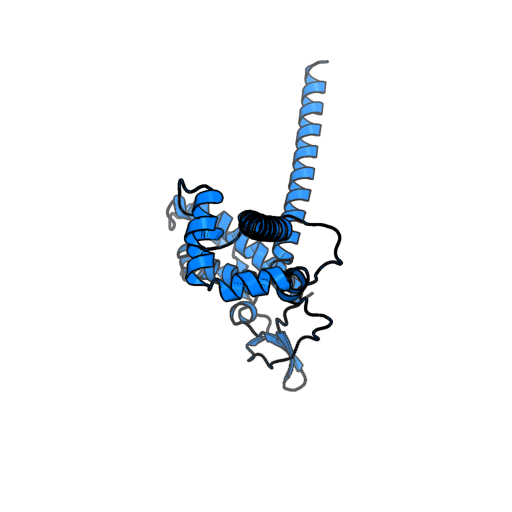 O O . THR A 1 87 ? 7.818 -1.935 -20.425 1.00 41.75 87 THR A O 1
ATOM 699 N N . PRO A 1 88 ? 6.719 -0.740 -18.891 1.00 39.50 88 PRO A N 1
ATOM 700 C CA . PRO A 1 88 ? 7.705 0.300 -18.978 1.00 39.50 88 PRO A CA 1
ATOM 701 C C . PRO A 1 88 ? 8.967 -0.267 -18.369 1.00 39.50 88 PRO A C 1
ATOM 703 O O . PRO A 1 88 ? 8.983 -0.651 -17.196 1.00 39.50 88 PRO A O 1
ATOM 706 N N . SER A 1 89 ? 10.009 -0.312 -19.193 1.00 38.25 89 SER A N 1
ATOM 707 C CA . SER A 1 89 ? 11.381 -0.371 -18.728 1.00 38.25 89 SER A CA 1
ATOM 708 C C . SER A 1 89 ? 11.477 0.436 -17.432 1.00 38.25 89 SER A C 1
ATOM 710 O O . SER A 1 89 ? 10.932 1.537 -17.320 1.00 38.25 89 SER A O 1
ATOM 712 N N . ARG A 1 90 ? 12.127 -0.102 -16.405 1.00 39.44 90 ARG A N 1
ATOM 713 C CA . ARG A 1 90 ? 12.717 0.795 -15.423 1.00 39.44 90 ARG A CA 1
ATOM 714 C C . ARG A 1 90 ? 13.802 1.533 -16.193 1.00 39.44 90 ARG A C 1
ATOM 716 O O . ARG A 1 90 ? 14.952 1.117 -16.125 1.00 39.44 90 ARG A O 1
ATOM 723 N N . ASP A 1 91 ? 13.454 2.605 -16.908 1.00 42.88 91 ASP A N 1
ATOM 724 C CA . ASP A 1 91 ? 14.486 3.565 -17.263 1.00 42.88 91 ASP A CA 1
ATOM 725 C C . ASP A 1 91 ? 14.841 4.235 -15.935 1.00 42.88 91 ASP A C 1
ATOM 727 O O . ASP A 1 91 ? 14.328 5.290 -15.574 1.00 42.88 91 ASP A O 1
ATOM 731 N N . THR A 1 92 ? 15.773 3.611 -15.212 1.00 42.16 92 THR A N 1
ATOM 732 C CA . THR A 1 92 ? 17.018 4.320 -14.939 1.00 42.16 92 THR A CA 1
ATOM 733 C C . THR A 1 92 ? 17.284 5.183 -16.162 1.00 42.16 92 THR A C 1
ATOM 735 O O . THR A 1 92 ? 17.230 4.604 -17.250 1.00 42.16 92 THR A O 1
ATOM 738 N N . LEU A 1 93 ? 17.488 6.505 -16.006 1.00 44.41 93 LEU A N 1
ATOM 739 C CA . LEU A 1 93 ? 18.118 7.375 -17.020 1.00 44.41 93 LEU A CA 1
ATOM 740 C C . LEU A 1 93 ? 18.794 6.489 -18.043 1.00 44.41 93 LEU A C 1
ATOM 742 O O . LEU A 1 93 ? 19.597 5.687 -17.578 1.00 44.41 93 LEU A O 1
ATOM 746 N N . GLU A 1 94 ? 18.409 6.499 -19.319 1.00 55.03 94 GLU A N 1
ATOM 747 C CA . GLU A 1 94 ? 18.992 5.589 -20.308 1.00 55.03 94 GLU A CA 1
ATOM 748 C C . GLU A 1 94 ? 20.491 5.927 -20.381 1.00 55.03 94 GLU A C 1
ATOM 750 O O . GLU A 1 94 ? 20.945 6.767 -21.150 1.00 55.03 94 GLU A O 1
ATOM 755 N N . VAL A 1 95 ? 21.252 5.373 -19.429 1.00 50.81 95 VAL A N 1
ATOM 756 C CA . VAL A 1 95 ? 22.566 5.866 -19.016 1.00 50.81 95 VAL A CA 1
ATOM 757 C C . VAL A 1 95 ? 23.466 5.642 -20.208 1.00 50.81 95 VAL A C 1
ATOM 759 O O . VAL A 1 95 ? 24.295 6.473 -20.531 1.00 50.81 95 VAL A O 1
ATOM 762 N N . GLU A 1 96 ? 23.216 4.562 -20.936 1.00 51.16 96 GLU A N 1
ATOM 763 C CA . GLU A 1 96 ? 23.857 4.244 -22.192 1.00 51.16 96 GLU A CA 1
ATOM 764 C C . GLU A 1 96 ? 23.612 5.296 -23.278 1.00 51.16 96 GLU A C 1
ATOM 766 O O . GLU A 1 96 ? 24.576 5.651 -23.950 1.00 51.16 96 GLU A O 1
ATOM 771 N N . SER A 1 97 ? 22.408 5.862 -23.430 1.00 61.69 97 SER A N 1
ATOM 772 C CA . SER A 1 97 ? 22.156 6.901 -24.440 1.00 61.69 97 SER A CA 1
ATOM 773 C C . SER A 1 97 ? 22.718 8.264 -24.032 1.00 61.69 97 SER A C 1
ATOM 775 O O . SER A 1 97 ? 23.274 8.961 -24.881 1.00 61.69 97 SER A O 1
ATOM 777 N N . PHE A 1 98 ? 22.694 8.613 -22.741 1.00 63.25 98 PHE A N 1
ATOM 778 C CA . PHE A 1 98 ? 23.371 9.806 -22.212 1.00 63.25 98 PHE A CA 1
ATOM 779 C C . PHE A 1 98 ? 24.902 9.699 -22.332 1.00 63.25 98 PHE A C 1
ATOM 781 O O . PHE A 1 98 ? 25.565 10.614 -22.816 1.00 63.25 98 PHE A O 1
ATOM 788 N N . LEU A 1 99 ? 25.480 8.550 -21.963 1.00 63.12 99 LEU A N 1
ATOM 789 C CA . LEU A 1 99 ? 26.914 8.274 -22.095 1.00 63.12 99 LEU A CA 1
ATOM 790 C C . LEU A 1 99 ? 27.353 8.171 -23.565 1.00 63.12 99 LEU A C 1
ATOM 792 O O . LEU A 1 99 ? 28.490 8.517 -23.889 1.00 63.12 99 LEU A O 1
ATOM 796 N N . ALA A 1 100 ? 26.478 7.707 -24.463 1.00 67.81 100 ALA A N 1
ATOM 797 C CA . ALA A 1 100 ? 26.769 7.594 -25.891 1.00 67.81 100 ALA A CA 1
ATOM 798 C C . ALA A 1 100 ? 26.836 8.947 -26.613 1.00 67.81 100 ALA A C 1
ATOM 800 O O . ALA A 1 100 ? 27.434 9.004 -27.689 1.00 67.81 100 ALA A O 1
ATOM 801 N N . GLN A 1 101 ? 26.271 10.015 -26.040 1.00 71.56 101 GLN A N 1
ATOM 802 C CA . GLN A 1 101 ? 26.381 11.375 -26.579 1.00 71.56 101 GLN A CA 1
ATOM 803 C C . GLN A 1 101 ? 27.790 11.962 -26.393 1.00 71.56 101 GLN A C 1
ATOM 805 O O . GLN A 1 101 ? 28.204 12.799 -27.184 1.00 71.56 101 GLN A O 1
ATOM 810 N N . GLU A 1 102 ? 28.551 11.482 -25.402 1.00 73.00 102 GLU A N 1
ATOM 811 C CA . GLU A 1 102 ? 29.838 12.063 -24.982 1.00 73.00 102 GLU A CA 1
ATOM 812 C C . GLU A 1 102 ? 30.968 11.012 -24.938 1.00 73.00 102 GLU A C 1
ATOM 814 O O . GLU A 1 102 ? 31.775 10.958 -24.005 1.00 73.00 102 GLU A O 1
ATOM 819 N N . LYS A 1 103 ? 31.039 10.133 -25.952 1.00 76.38 103 LYS A N 1
ATOM 820 C CA . LYS A 1 103 ? 31.940 8.955 -25.981 1.00 76.38 103 LYS A CA 1
ATOM 821 C C . LYS A 1 103 ? 33.404 9.276 -25.658 1.00 76.38 103 LYS A C 1
ATOM 823 O O . LYS A 1 103 ? 34.029 8.544 -24.887 1.00 76.38 103 LYS A O 1
ATOM 828 N N . ASP A 1 104 ? 33.940 10.369 -26.194 1.00 79.94 104 ASP A N 1
ATOM 829 C CA . ASP A 1 104 ? 35.343 10.762 -25.994 1.00 79.94 104 ASP A CA 1
ATOM 830 C C . ASP A 1 104 ? 35.624 11.221 -24.555 1.00 79.94 104 ASP A C 1
ATOM 832 O O . ASP A 1 104 ? 36.676 10.920 -23.971 1.00 79.94 104 ASP A O 1
ATOM 836 N N . LEU A 1 105 ? 34.650 11.889 -23.935 1.00 79.25 105 LEU A N 1
ATOM 837 C CA . LEU A 1 105 ? 34.721 12.295 -22.536 1.00 79.25 105 LEU A CA 1
ATOM 838 C C . LEU A 1 105 ? 34.640 11.074 -21.614 1.00 79.25 105 LEU A C 1
ATOM 840 O O . LEU A 1 105 ? 35.422 10.958 -20.670 1.00 79.25 105 LEU A O 1
ATOM 844 N N . ILE A 1 106 ? 33.772 10.108 -21.931 1.00 77.31 106 ILE A N 1
ATOM 845 C CA . ILE A 1 106 ? 33.646 8.858 -21.170 1.00 77.31 106 ILE A CA 1
ATOM 846 C C . ILE A 1 106 ? 34.922 8.020 -21.241 1.00 77.31 106 ILE A C 1
ATOM 848 O O . ILE A 1 106 ? 35.342 7.458 -20.228 1.00 77.31 106 ILE A O 1
ATOM 852 N N . LEU A 1 107 ? 35.588 7.957 -22.396 1.00 82.31 107 LEU A N 1
ATOM 853 C CA . LEU A 1 107 ? 36.898 7.309 -22.509 1.00 82.31 107 LEU A CA 1
ATOM 854 C C . LEU A 1 107 ? 37.945 7.996 -21.625 1.00 82.31 107 LEU A C 1
ATOM 856 O O . LEU A 1 107 ? 38.762 7.320 -20.998 1.00 82.31 107 LEU A O 1
ATOM 860 N N . THR A 1 108 ? 37.891 9.322 -21.524 1.00 82.19 108 THR A N 1
ATOM 861 C CA . THR A 1 108 ? 38.775 10.106 -20.652 1.00 82.19 108 THR A CA 1
ATOM 862 C C . THR A 1 108 ? 38.495 9.834 -19.170 1.00 82.19 108 THR A C 1
ATOM 864 O O . THR A 1 108 ? 39.426 9.570 -18.408 1.00 82.19 108 THR A O 1
ATOM 867 N N . ILE A 1 109 ? 37.223 9.789 -18.763 1.00 76.75 109 ILE A N 1
ATOM 868 C CA . ILE A 1 109 ? 36.802 9.449 -17.392 1.00 76.75 109 ILE A CA 1
ATOM 869 C C . ILE A 1 109 ? 37.194 8.004 -17.037 1.00 76.75 109 ILE A C 1
ATOM 871 O O . ILE A 1 109 ? 37.692 7.742 -15.941 1.00 76.75 109 ILE A O 1
ATOM 875 N N . LYS A 1 110 ? 37.049 7.059 -17.975 1.00 79.00 110 LYS A N 1
ATOM 876 C CA . LYS A 1 110 ? 37.491 5.666 -17.794 1.00 79.00 110 LYS A CA 1
ATOM 877 C C . LYS A 1 110 ? 39.005 5.565 -17.597 1.00 79.00 110 LYS A C 1
ATOM 879 O O . LYS A 1 110 ? 39.439 4.840 -16.706 1.00 79.00 110 LYS A O 1
ATOM 884 N N . LYS A 1 111 ? 39.799 6.315 -18.373 1.00 83.50 111 LYS A N 1
ATOM 885 C CA . LYS A 1 111 ? 41.266 6.391 -18.218 1.00 83.50 111 LYS A CA 1
ATOM 886 C C . LYS A 1 111 ? 41.688 7.032 -16.892 1.00 83.50 111 LYS A C 1
ATOM 888 O O . LYS A 1 111 ? 42.699 6.631 -16.326 1.00 83.50 111 LYS A O 1
ATOM 893 N N . LEU A 1 112 ? 40.915 7.995 -16.385 1.00 81.69 112 LEU A N 1
ATOM 894 C CA . LEU A 1 112 ? 41.145 8.630 -15.082 1.00 81.69 112 LEU A CA 1
ATOM 895 C C . LEU A 1 112 ? 40.937 7.651 -13.910 1.00 81.69 112 LEU A C 1
ATOM 897 O O . LEU A 1 112 ? 41.620 7.743 -12.887 1.00 81.69 112 LEU A O 1
ATOM 901 N N . GLY A 1 113 ? 40.015 6.701 -14.076 1.00 72.56 113 GLY A N 1
ATOM 902 C CA . GLY A 1 113 ? 39.722 5.646 -13.112 1.00 72.56 113 GLY A CA 1
ATOM 903 C C . GLY A 1 113 ? 38.706 6.055 -12.041 1.00 72.56 113 GLY A C 1
ATOM 904 O O . GLY A 1 113 ? 38.643 7.201 -11.591 1.00 72.56 113 GLY A O 1
ATOM 905 N N . VAL A 1 114 ? 37.921 5.070 -11.595 1.00 64.38 114 VAL A N 1
ATOM 906 C CA . VAL A 1 114 ? 36.737 5.256 -10.733 1.00 64.38 114 VAL A CA 1
ATOM 907 C C . VAL A 1 114 ? 37.062 5.980 -9.422 1.00 64.38 114 VAL A C 1
ATOM 909 O O . VAL A 1 114 ? 36.354 6.907 -9.040 1.00 64.38 114 VAL A O 1
ATOM 912 N N . ASN A 1 115 ? 38.162 5.615 -8.755 1.00 71.12 115 ASN A N 1
ATOM 913 C CA . ASN A 1 115 ? 38.531 6.191 -7.455 1.00 71.12 115 ASN A CA 1
ATOM 914 C C . ASN A 1 115 ? 38.879 7.683 -7.543 1.00 71.12 115 ASN A C 1
ATOM 916 O O . ASN A 1 115 ? 38.512 8.460 -6.663 1.00 71.12 115 ASN A O 1
ATOM 920 N N . ARG A 1 116 ? 39.582 8.094 -8.606 1.00 77.25 116 ARG A N 1
ATOM 921 C CA . ARG A 1 116 ? 39.954 9.499 -8.818 1.00 77.25 116 ARG A CA 1
ATOM 922 C C . ARG A 1 116 ? 38.753 10.311 -9.279 1.00 77.25 116 ARG A C 1
ATOM 924 O O . ARG A 1 116 ? 38.524 11.389 -8.743 1.00 77.25 116 ARG A O 1
ATOM 931 N N . PHE A 1 117 ? 37.962 9.771 -10.205 1.00 72.62 117 PHE A N 1
ATOM 932 C CA . PHE A 1 117 ? 36.736 10.416 -10.662 1.00 72.62 117 PHE A CA 1
ATOM 933 C C . PHE A 1 117 ? 35.778 10.692 -9.497 1.00 72.62 117 PHE A C 1
ATOM 935 O O . PHE A 1 117 ? 35.374 11.832 -9.290 1.00 72.62 117 PHE A O 1
ATOM 942 N N . LYS A 1 118 ? 35.513 9.683 -8.658 1.00 71.25 118 LYS A N 1
ATOM 943 C CA . LYS A 1 118 ? 34.658 9.838 -7.479 1.00 71.25 118 LYS A CA 1
ATOM 944 C C . LYS A 1 118 ? 35.181 10.920 -6.527 1.00 71.25 118 LYS A C 1
ATOM 946 O O . LYS A 1 118 ? 34.445 11.841 -6.192 1.00 71.25 118 LYS A O 1
ATOM 951 N N . LYS A 1 119 ? 36.464 10.853 -6.158 1.00 76.50 119 LYS A N 1
ATOM 952 C CA . LYS A 1 119 ? 37.086 11.787 -5.207 1.00 76.50 119 LYS A CA 1
ATOM 953 C C . LYS A 1 119 ? 37.063 13.244 -5.682 1.00 76.50 119 LYS A C 1
ATOM 955 O O . LYS A 1 119 ? 36.833 14.135 -4.874 1.00 76.50 119 LYS A O 1
ATOM 960 N N . TYR A 1 120 ? 37.365 13.493 -6.957 1.00 75.44 120 TYR A N 1
ATOM 961 C CA . TYR A 1 120 ? 37.584 14.854 -7.459 1.00 75.44 120 TYR A CA 1
ATOM 962 C C . TYR A 1 120 ? 36.366 15.476 -8.149 1.00 75.44 120 TYR A C 1
ATOM 964 O O . TYR A 1 120 ? 36.279 16.700 -8.166 1.00 75.44 120 TYR A O 1
ATOM 972 N N . PHE A 1 121 ? 35.445 14.671 -8.688 1.00 72.50 121 PHE A N 1
ATOM 973 C CA . PHE A 1 121 ? 34.332 15.157 -9.515 1.00 72.50 121 PHE A CA 1
ATOM 974 C C . PHE A 1 121 ? 32.941 14.841 -8.946 1.00 72.50 121 PHE A C 1
ATOM 976 O O . PHE A 1 121 ? 32.007 15.563 -9.265 1.00 72.50 121 PHE A O 1
ATOM 983 N N . LEU A 1 122 ? 32.780 13.805 -8.108 1.00 66.88 122 LEU A N 1
ATOM 984 C CA . LEU A 1 122 ? 31.475 13.461 -7.511 1.00 66.88 122 LEU A CA 1
ATOM 985 C C . LEU A 1 122 ? 31.356 13.910 -6.052 1.00 66.88 122 LEU A C 1
ATOM 987 O O . LEU A 1 122 ? 30.409 14.600 -5.694 1.00 66.88 122 LEU A O 1
ATOM 991 N N . ASP A 1 123 ? 32.319 13.523 -5.214 1.00 66.25 123 ASP A N 1
ATOM 992 C CA . ASP A 1 123 ? 32.300 13.843 -3.782 1.00 66.25 123 ASP A CA 1
ATOM 993 C C . ASP A 1 123 ? 32.762 15.291 -3.531 1.00 66.25 123 ASP A C 1
ATOM 995 O O . ASP A 1 123 ? 32.328 15.935 -2.576 1.00 66.25 123 ASP A O 1
ATOM 999 N N . GLY A 1 124 ? 33.630 15.802 -4.413 1.00 57.91 124 GLY A N 1
ATOM 1000 C CA . GLY A 1 124 ? 34.280 17.102 -4.285 1.00 57.91 124 GLY A CA 1
ATOM 1001 C C . GLY A 1 124 ? 35.312 17.136 -3.150 1.00 57.91 124 GLY A C 1
ATOM 1002 O O . GLY A 1 124 ? 35.133 16.566 -2.076 1.00 57.91 124 GLY A O 1
ATOM 1003 N N . VAL A 1 125 ? 36.426 17.838 -3.364 1.00 58.94 125 VAL A N 1
ATOM 1004 C CA . VAL A 1 125 ? 37.385 18.133 -2.288 1.00 58.94 125 VAL A CA 1
ATOM 1005 C C . VAL A 1 125 ? 37.200 19.591 -1.891 1.00 58.94 125 VAL A C 1
ATOM 1007 O O . VAL A 1 125 ? 37.553 20.490 -2.655 1.00 58.94 125 VAL A O 1
ATOM 1010 N N . SER A 1 126 ? 36.624 19.825 -0.709 1.00 50.84 126 SER A N 1
ATOM 1011 C CA . SER A 1 126 ? 36.336 21.168 -0.195 1.00 50.84 126 SER A CA 1
ATOM 1012 C C . SER A 1 126 ? 37.554 22.090 -0.299 1.00 50.84 126 SER A C 1
ATOM 1014 O O . SER A 1 126 ? 38.614 21.794 0.251 1.00 50.84 126 SER A O 1
ATOM 1016 N N . GLY A 1 127 ? 37.391 23.214 -1.003 1.00 56.19 127 GLY A N 1
ATOM 1017 C CA . GLY A 1 127 ? 38.419 24.249 -1.151 1.00 56.19 127 GLY A CA 1
ATOM 1018 C C . GLY A 1 127 ? 39.388 24.086 -2.331 1.00 56.19 127 GLY A C 1
ATOM 1019 O O . GLY A 1 127 ? 40.269 24.928 -2.476 1.00 56.19 127 GLY A O 1
ATOM 1020 N N . MET A 1 128 ? 39.251 23.064 -3.188 1.00 69.81 128 MET A N 1
ATOM 1021 C CA . MET A 1 128 ? 40.043 22.963 -4.428 1.00 69.81 128 MET A CA 1
ATOM 1022 C C . MET A 1 128 ? 39.375 23.685 -5.601 1.00 69.81 128 MET A C 1
ATOM 1024 O O . MET A 1 128 ? 38.192 23.481 -5.869 1.00 69.81 128 MET A O 1
ATOM 1028 N N . THR A 1 129 ? 40.143 24.472 -6.361 1.00 77.06 129 THR A N 1
ATOM 1029 C CA . THR A 1 129 ? 39.665 25.053 -7.622 1.00 77.06 129 THR A CA 1
ATOM 1030 C C . THR A 1 129 ? 39.854 24.073 -8.784 1.00 77.06 129 THR A C 1
ATOM 1032 O O . THR A 1 129 ? 40.665 23.143 -8.725 1.00 77.06 129 THR A O 1
ATOM 1035 N N . SER A 1 130 ? 39.166 24.307 -9.907 1.00 74.44 130 SER A N 1
ATOM 1036 C CA . SER A 1 130 ? 39.324 23.491 -11.122 1.00 74.44 130 SER A CA 1
ATOM 1037 C C . SER A 1 130 ? 40.768 23.458 -11.648 1.00 74.44 130 SER A C 1
ATOM 1039 O O . SER A 1 130 ? 41.149 22.497 -12.314 1.00 74.44 130 SER A O 1
ATOM 1041 N N . LYS A 1 131 ? 41.592 24.471 -11.330 1.00 79.56 131 LYS A N 1
ATOM 1042 C CA . LYS A 1 131 ? 43.024 24.492 -11.675 1.00 79.56 131 LYS A CA 1
ATOM 1043 C C . LYS A 1 131 ? 43.828 23.503 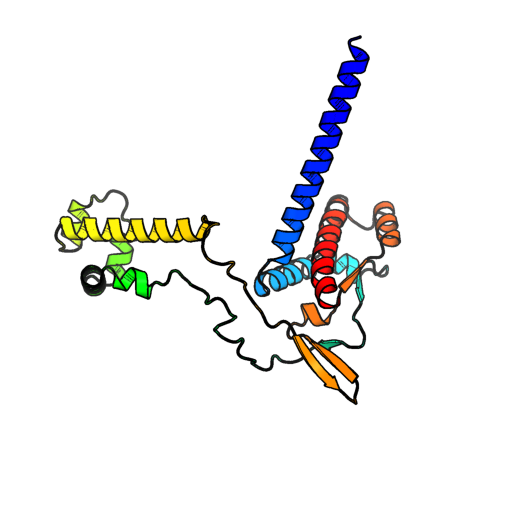-10.831 1.00 79.56 131 LYS A C 1
ATOM 1045 O O . LYS A 1 131 ? 44.675 22.797 -11.377 1.00 79.56 131 LYS A O 1
ATOM 1050 N N . GLU A 1 132 ? 43.544 23.395 -9.532 1.00 78.62 132 GLU A N 1
ATOM 1051 C CA . GLU A 1 132 ? 44.175 22.373 -8.690 1.00 78.62 132 GLU A CA 1
ATOM 1052 C C . GLU A 1 132 ? 43.730 20.964 -9.095 1.00 78.62 132 GLU A C 1
ATOM 1054 O O . GLU A 1 132 ? 44.570 20.067 -9.172 1.00 78.62 132 GLU A O 1
ATOM 1059 N N . VAL A 1 133 ? 42.449 20.771 -9.427 1.00 80.25 133 VAL A N 1
ATOM 1060 C CA . VAL A 1 133 ? 41.927 19.478 -9.906 1.00 80.25 133 VAL A CA 1
ATOM 1061 C C . VAL A 1 133 ? 42.594 19.058 -11.219 1.00 80.25 133 VAL A C 1
ATOM 1063 O O . VAL A 1 133 ? 43.017 17.909 -11.342 1.00 80.25 133 VAL A O 1
ATOM 1066 N N . ALA A 1 134 ? 42.776 19.988 -12.164 1.00 84.88 134 ALA A N 1
ATOM 1067 C CA . ALA A 1 134 ? 43.504 19.753 -13.414 1.00 84.88 134 ALA A CA 1
ATOM 1068 C C . ALA A 1 134 ? 44.942 19.280 -13.166 1.00 84.88 134 ALA A C 1
ATOM 1070 O O . ALA A 1 134 ? 45.382 18.290 -13.754 1.00 84.88 134 ALA A O 1
ATOM 1071 N N . ARG A 1 135 ? 45.646 19.918 -12.221 1.00 83.50 135 ARG A N 1
ATOM 1072 C CA . ARG A 1 135 ? 47.010 19.527 -11.841 1.00 83.50 135 ARG A CA 1
ATOM 1073 C C . ARG A 1 135 ? 47.059 18.137 -11.201 1.00 83.50 135 ARG A C 1
ATOM 1075 O O . ARG A 1 135 ? 47.926 17.344 -11.550 1.00 83.50 135 ARG A O 1
ATOM 1082 N N . GLN A 1 136 ? 46.134 17.835 -10.287 1.00 82.62 136 GLN A N 1
ATOM 1083 C CA . GLN A 1 136 ? 46.091 16.556 -9.560 1.00 82.62 136 GLN A CA 1
ATOM 1084 C C . GLN A 1 136 ? 45.646 15.379 -10.437 1.00 82.62 136 GLN A C 1
ATOM 1086 O O . GLN A 1 136 ? 46.092 14.250 -10.239 1.00 82.62 136 GLN A O 1
ATOM 1091 N N . CYS A 1 137 ? 44.780 15.639 -11.414 1.00 82.38 137 CYS A N 1
ATOM 1092 C CA . CYS A 1 137 ? 44.314 14.628 -12.358 1.00 82.38 137 CYS A CA 1
ATOM 1093 C C . CYS A 1 137 ? 45.193 14.531 -13.614 1.00 82.38 137 CYS A C 1
ATOM 1095 O O . CYS A 1 137 ? 44.959 13.641 -14.427 1.00 82.38 137 CYS A O 1
ATOM 1097 N N . SER A 1 138 ? 46.187 15.417 -13.770 1.00 85.31 138 SER A N 1
ATOM 1098 C CA . SER A 1 138 ? 47.007 15.559 -14.984 1.00 85.31 138 SER A CA 1
ATOM 1099 C C . SER A 1 138 ? 46.155 15.710 -16.252 1.00 85.31 138 SER A C 1
ATOM 1101 O O . SER A 1 138 ? 46.440 15.112 -17.286 1.00 85.31 138 SER A O 1
ATOM 1103 N N . LEU A 1 139 ? 45.085 16.503 -16.155 1.00 87.00 139 LEU A N 1
ATOM 1104 C CA . LEU A 1 139 ? 44.153 16.778 -17.248 1.00 87.00 139 LEU A CA 1
ATOM 1105 C C . LEU A 1 139 ? 44.234 18.254 -17.661 1.00 87.00 139 LEU A C 1
ATOM 1107 O O . LEU A 1 139 ? 44.458 19.111 -16.803 1.00 87.00 139 LEU A O 1
ATOM 1111 N N . PRO A 1 140 ? 43.998 18.588 -18.942 1.00 88.25 140 PRO A N 1
ATOM 1112 C CA . PRO A 1 140 ? 43.819 19.973 -19.360 1.00 88.25 140 PRO A CA 1
ATOM 1113 C C . PRO A 1 140 ? 42.660 20.632 -18.607 1.00 88.25 140 PRO A C 1
ATOM 1115 O O . PRO A 1 140 ? 41.630 20.004 -18.347 1.00 88.25 140 PRO A O 1
ATOM 1118 N N . LEU A 1 141 ? 42.797 21.924 -18.299 1.00 84.75 141 LEU A N 1
ATOM 1119 C CA . LEU A 1 141 ? 41.763 22.677 -17.579 1.00 84.75 141 LEU A CA 1
ATOM 1120 C C . LEU A 1 141 ? 40.415 22.660 -18.317 1.00 84.75 141 LEU A C 1
ATOM 1122 O O . LEU A 1 141 ? 39.365 22.582 -17.685 1.00 84.75 141 LEU A O 1
ATOM 1126 N N . GLU A 1 142 ? 40.442 22.694 -19.649 1.00 84.31 142 GLU A N 1
ATOM 1127 C CA . GLU A 1 142 ? 39.242 22.584 -20.483 1.00 84.31 142 GLU A CA 1
ATOM 1128 C C . GLU A 1 142 ? 38.548 21.229 -20.331 1.00 84.31 142 GLU A C 1
ATOM 1130 O O . GLU A 1 142 ? 37.325 21.164 -20.262 1.00 84.31 142 GLU A O 1
ATOM 1135 N N . THR A 1 143 ? 39.317 20.146 -20.218 1.00 83.31 143 THR A N 1
ATOM 1136 C CA . THR A 1 143 ? 38.779 18.800 -20.003 1.00 83.31 143 THR A CA 1
ATOM 1137 C C . THR A 1 143 ? 38.142 18.680 -18.624 1.00 83.31 143 THR A C 1
ATOM 1139 O O . THR A 1 143 ? 37.060 18.119 -18.507 1.00 83.31 143 THR A O 1
ATOM 1142 N N . VAL A 1 144 ? 38.756 19.257 -17.586 1.00 83.56 144 VAL A N 1
ATOM 1143 C CA . VAL A 1 144 ? 38.170 19.291 -16.233 1.00 83.56 144 VAL A CA 1
ATOM 1144 C C . VAL A 1 144 ? 36.835 20.031 -16.220 1.00 83.56 144 VAL A C 1
ATOM 1146 O O . VAL A 1 144 ? 35.889 19.546 -15.606 1.00 83.56 144 VAL A O 1
ATOM 1149 N N . LYS A 1 145 ? 36.733 21.164 -16.928 1.00 82.50 145 LYS A N 1
ATOM 1150 C CA . LYS A 1 145 ? 35.463 21.891 -17.072 1.00 82.50 145 LYS A CA 1
ATOM 1151 C C . LYS A 1 145 ? 34.399 21.034 -17.754 1.00 82.50 145 LYS A C 1
ATOM 1153 O O . LYS A 1 145 ? 33.338 20.860 -17.179 1.00 82.50 145 LYS A O 1
ATOM 1158 N N . LYS A 1 146 ? 34.727 20.399 -18.885 1.00 83.88 146 LYS A N 1
ATOM 1159 C CA . LYS A 1 146 ? 33.798 19.497 -19.590 1.00 83.88 146 LYS A CA 1
ATOM 1160 C C . LYS A 1 146 ? 33.311 18.339 -18.717 1.00 83.88 146 LYS A C 1
ATOM 1162 O O . LYS A 1 146 ? 32.147 17.971 -18.802 1.00 83.88 146 LYS A O 1
ATOM 1167 N N . ILE A 1 147 ? 34.177 17.765 -17.876 1.00 78.38 147 ILE A N 1
ATOM 1168 C CA . ILE A 1 147 ? 33.778 16.698 -16.946 1.00 78.38 147 ILE A CA 1
ATOM 1169 C C . ILE A 1 147 ? 32.830 17.239 -15.866 1.00 78.38 147 ILE A C 1
ATOM 1171 O O . ILE A 1 147 ? 31.838 16.581 -15.570 1.00 78.38 147 ILE A O 1
ATOM 1175 N N . ASN A 1 148 ? 33.098 18.420 -15.300 1.00 77.62 148 ASN A N 1
ATOM 1176 C CA . ASN A 1 148 ? 32.190 19.044 -14.331 1.00 77.62 148 ASN A CA 1
ATOM 1177 C C . ASN A 1 148 ? 30.839 19.378 -14.966 1.00 77.62 148 ASN A C 1
ATOM 1179 O O . ASN A 1 148 ? 29.817 18.988 -14.421 1.00 77.62 148 ASN A O 1
ATOM 1183 N N . ASP A 1 149 ? 30.834 19.985 -16.154 1.00 78.88 149 ASP A N 1
ATOM 1184 C CA . ASP A 1 149 ? 29.608 20.307 -16.889 1.00 78.88 149 ASP A CA 1
ATOM 1185 C C . ASP A 1 149 ? 28.805 19.036 -17.212 1.00 78.88 149 ASP A C 1
ATOM 1187 O O . ASP A 1 149 ? 27.581 19.024 -17.122 1.00 78.88 149 ASP A O 1
ATOM 1191 N N . PHE A 1 150 ? 29.489 17.936 -17.542 1.00 77.94 150 PHE A N 1
ATOM 1192 C CA . PHE A 1 150 ? 28.874 16.627 -17.756 1.00 77.94 150 PHE A CA 1
ATOM 1193 C C . PHE A 1 150 ? 28.247 16.057 -16.474 1.00 77.94 150 PHE A C 1
ATOM 1195 O O . PHE A 1 150 ? 27.125 15.552 -16.512 1.00 77.94 150 PHE A O 1
ATOM 1202 N N . VAL A 1 151 ? 28.945 16.149 -15.338 1.00 73.81 151 VAL A N 1
ATOM 1203 C CA . VAL A 1 151 ? 28.443 15.707 -14.028 1.00 73.81 151 VAL A CA 1
ATOM 1204 C C . VAL A 1 151 ? 27.259 16.568 -13.585 1.00 73.81 151 VAL A C 1
ATOM 1206 O O . VAL A 1 151 ? 26.232 16.027 -13.179 1.00 73.81 151 VAL A O 1
ATOM 1209 N N . ASP A 1 152 ? 27.355 17.886 -13.733 1.00 71.06 152 ASP A N 1
ATOM 1210 C CA . ASP A 1 152 ? 26.285 18.832 -13.426 1.00 71.06 152 ASP A CA 1
ATOM 1211 C C . ASP A 1 152 ? 25.066 18.586 -14.314 1.00 71.06 152 ASP A C 1
ATOM 1213 O O . ASP A 1 152 ? 23.950 18.497 -13.805 1.00 71.06 152 ASP A O 1
ATOM 1217 N N . LYS A 1 153 ? 25.262 18.381 -15.623 1.00 68.69 153 LYS A N 1
ATOM 1218 C CA . LYS A 1 153 ? 24.199 18.005 -16.564 1.00 68.69 153 LYS A CA 1
ATOM 1219 C C . LYS A 1 153 ? 23.551 16.680 -16.168 1.00 68.69 153 LYS A C 1
ATOM 1221 O O . LYS A 1 153 ? 22.330 16.600 -16.147 1.00 68.69 153 LYS A O 1
ATOM 1226 N N . PHE A 1 154 ? 24.329 15.673 -15.774 1.00 67.06 154 PHE A N 1
ATOM 1227 C CA . PHE A 1 154 ? 23.801 14.395 -15.289 1.00 67.06 154 PHE A CA 1
ATOM 1228 C C . PHE A 1 154 ? 23.000 14.549 -13.983 1.00 67.06 154 PHE A C 1
ATOM 1230 O O . PHE A 1 154 ? 21.927 13.962 -13.825 1.00 67.06 154 PHE A O 1
ATOM 1237 N N . TYR A 1 155 ? 23.466 15.372 -13.038 1.00 60.72 155 TYR A N 1
ATOM 1238 C CA . TYR A 1 155 ? 22.732 15.657 -11.801 1.00 60.72 155 TYR A CA 1
ATOM 1239 C C . TYR A 1 155 ? 21.475 16.501 -12.040 1.00 60.72 155 TYR A C 1
ATOM 1241 O O . TYR A 1 155 ? 20.461 16.298 -11.373 1.00 60.72 155 TYR A O 1
ATOM 1249 N N . LEU A 1 156 ? 21.517 17.433 -12.990 1.00 58.94 156 LEU A N 1
ATOM 1250 C CA . LEU A 1 156 ? 20.361 18.219 -13.407 1.00 58.94 156 LEU A CA 1
ATOM 1251 C C . LEU A 1 156 ? 19.340 17.335 -14.123 1.00 58.94 156 LEU A C 1
ATOM 1253 O O . LEU A 1 156 ? 18.178 17.357 -13.745 1.00 58.94 156 LEU A O 1
ATOM 1257 N N . GLU A 1 157 ? 19.754 16.505 -15.078 1.00 55.78 157 GLU A N 1
ATOM 1258 C CA . GLU A 1 157 ? 18.865 15.580 -15.786 1.00 55.78 157 GLU A CA 1
ATOM 1259 C C . GLU A 1 157 ? 18.289 14.510 -14.853 1.00 55.78 157 GLU A C 1
ATOM 1261 O O . GLU A 1 157 ? 17.097 14.227 -14.931 1.00 55.78 157 GLU A O 1
ATOM 1266 N N . SER A 1 158 ? 19.061 13.983 -13.895 1.00 51.53 158 SER A N 1
ATOM 1267 C CA . SER A 1 158 ? 18.526 13.062 -12.876 1.00 51.53 158 SER A CA 1
ATOM 1268 C C . SER A 1 158 ? 17.500 13.736 -11.956 1.00 51.53 158 SER A C 1
ATOM 1270 O O . SER A 1 158 ? 16.417 13.189 -11.762 1.00 51.53 158 SER A O 1
ATOM 1272 N N . LYS A 1 159 ? 17.757 14.963 -11.477 1.00 45.19 159 LYS A N 1
ATOM 1273 C CA . LYS A 1 159 ? 16.780 15.738 -10.684 1.00 45.19 159 LYS A CA 1
ATOM 1274 C C . LYS A 1 159 ? 15.558 16.175 -11.488 1.00 45.19 159 LYS A C 1
ATOM 1276 O O . LYS A 1 159 ? 14.462 16.259 -10.936 1.00 45.19 159 LYS A O 1
ATOM 1281 N N . LEU A 1 160 ? 15.721 16.471 -12.775 1.00 43.25 160 LEU A N 1
ATOM 1282 C CA . LEU A 1 160 ? 14.614 16.772 -13.679 1.00 43.25 160 LEU A CA 1
ATOM 1283 C C . LEU A 1 160 ? 13.783 15.514 -13.943 1.00 43.25 160 LEU A C 1
ATOM 1285 O O . LEU A 1 160 ? 12.565 15.615 -13.994 1.00 43.25 160 LEU A O 1
ATOM 1289 N N . THR A 1 161 ? 14.389 14.328 -14.000 1.00 42.62 161 THR A N 1
ATOM 1290 C CA . THR A 1 161 ? 13.657 13.053 -14.121 1.00 42.62 161 THR A CA 1
ATOM 1291 C C . THR A 1 161 ? 12.823 12.746 -12.867 1.00 42.62 161 THR A C 1
ATOM 1293 O O . THR A 1 161 ? 11.729 12.202 -12.984 1.00 42.62 161 THR A O 1
ATOM 1296 N N . ASP A 1 162 ? 13.271 13.184 -11.685 1.00 43.09 162 ASP A N 1
ATOM 1297 C CA . ASP A 1 162 ? 12.497 13.099 -10.434 1.00 43.09 162 ASP A CA 1
ATOM 1298 C C . ASP A 1 162 ? 11.402 14.184 -10.300 1.00 43.09 162 ASP A C 1
ATOM 1300 O O . ASP A 1 162 ? 10.494 14.041 -9.481 1.00 43.09 162 ASP A O 1
ATOM 1304 N N . SER A 1 163 ? 11.463 15.278 -11.076 1.00 36.56 163 SER A N 1
ATOM 1305 C CA . SER A 1 163 ? 10.576 16.451 -10.922 1.00 36.56 163 SER A CA 1
ATOM 1306 C C . SER A 1 163 ? 9.722 16.820 -12.143 1.00 36.56 163 SER A C 1
ATOM 1308 O O . SER A 1 163 ? 8.808 17.633 -12.006 1.00 36.56 163 SER A O 1
ATOM 1310 N N . SER A 1 164 ? 9.932 16.212 -13.313 1.00 35.88 164 SER A N 1
ATOM 1311 C CA . SER A 1 164 ? 9.128 16.465 -14.516 1.00 35.88 164 SER A CA 1
ATOM 1312 C C . SER A 1 164 ? 8.090 15.366 -14.753 1.00 35.88 164 SER A C 1
ATOM 1314 O O . SER A 1 164 ? 8.254 14.423 -15.522 1.00 35.88 164 SER A O 1
ATOM 1316 N N . GLN A 1 165 ? 6.934 15.565 -14.122 1.00 46.38 165 GLN A N 1
ATOM 1317 C CA . GLN A 1 165 ? 5.673 15.389 -14.836 1.00 46.38 165 GLN A CA 1
ATOM 1318 C C . GLN A 1 165 ? 5.688 16.375 -16.017 1.00 46.38 165 GLN A C 1
ATOM 1320 O O . GLN A 1 165 ? 5.650 17.579 -15.780 1.00 46.38 165 GLN A O 1
ATOM 1325 N N . ASP A 1 166 ? 5.840 15.888 -17.253 1.00 39.88 166 ASP A N 1
ATOM 1326 C CA . ASP A 1 166 ? 4.895 16.092 -18.371 1.00 39.88 166 ASP A CA 1
ATOM 1327 C C . ASP A 1 166 ? 5.555 15.871 -19.759 1.00 39.88 166 ASP A C 1
ATOM 1329 O O . ASP A 1 166 ? 6.704 16.242 -19.993 1.00 39.88 166 ASP A O 1
ATOM 1333 N N . ASN A 1 167 ? 4.786 15.295 -20.692 1.00 35.62 167 ASN A N 1
ATOM 1334 C CA . ASN A 1 167 ? 5.064 15.057 -22.125 1.00 35.62 167 ASN A CA 1
ATOM 1335 C C . ASN A 1 167 ? 5.917 13.853 -22.579 1.00 35.62 167 ASN A C 1
ATOM 1337 O O . ASN A 1 167 ? 6.539 13.890 -23.642 1.00 35.62 167 ASN A O 1
ATOM 1341 N N . ARG A 1 168 ? 5.850 12.715 -21.884 1.00 36.00 168 ARG A N 1
ATOM 1342 C CA . ARG A 1 168 ? 6.030 11.400 -22.534 1.00 36.00 168 ARG A CA 1
ATOM 1343 C C . ARG A 1 168 ? 4.818 10.540 -22.198 1.00 36.00 168 ARG A C 1
ATOM 1345 O O . ARG A 1 168 ? 4.322 10.617 -21.077 1.00 36.00 168 ARG A O 1
ATOM 1352 N N . THR A 1 169 ? 4.306 9.802 -23.187 1.00 39.56 169 THR A N 1
ATOM 1353 C CA . THR A 1 169 ? 3.140 8.896 -23.096 1.00 39.56 169 THR A CA 1
ATOM 1354 C C . THR A 1 169 ? 3.008 8.266 -21.707 1.00 39.56 169 THR A C 1
ATOM 1356 O O . THR A 1 169 ? 4.031 7.798 -21.202 1.00 39.56 169 THR A O 1
ATOM 1359 N N . PRO A 1 170 ? 1.804 8.230 -21.093 1.00 40.00 170 PRO A N 1
ATOM 1360 C CA . PRO A 1 170 ? 1.614 7.783 -19.716 1.00 40.00 170 PRO A CA 1
ATOM 1361 C C . PRO A 1 170 ? 2.304 6.442 -19.518 1.00 40.00 170 PRO A C 1
ATOM 1363 O O . PRO A 1 170 ? 1.892 5.414 -20.063 1.00 40.00 170 PRO A O 1
ATOM 1366 N N . ARG A 1 171 ? 3.413 6.488 -18.781 1.00 50.09 171 ARG A N 1
ATOM 1367 C CA . ARG A 1 171 ? 4.279 5.345 -18.554 1.00 50.09 171 ARG A CA 1
ATOM 1368 C C . ARG A 1 171 ? 3.542 4.405 -17.612 1.00 50.09 171 ARG A C 1
ATOM 1370 O O . ARG A 1 171 ? 3.602 4.543 -16.395 1.00 50.09 171 ARG A O 1
ATOM 1377 N N . THR A 1 172 ? 2.732 3.532 -18.195 1.00 51.75 172 THR A N 1
ATOM 1378 C CA . THR A 1 172 ? 1.782 2.709 -17.453 1.00 51.75 172 THR A CA 1
ATOM 1379 C C . THR A 1 172 ? 2.544 1.535 -16.871 1.00 51.75 172 THR A C 1
ATOM 1381 O O . THR A 1 172 ? 2.896 0.618 -17.596 1.00 51.75 172 THR A O 1
ATOM 1384 N N . TYR A 1 173 ? 2.868 1.575 -15.580 1.00 54.16 173 TYR A N 1
ATOM 1385 C CA . TYR A 1 173 ? 3.540 0.465 -14.911 1.00 54.16 173 TYR A CA 1
ATOM 1386 C C . TYR A 1 173 ? 2.556 -0.682 -14.707 1.00 54.16 173 TYR A C 1
ATOM 1388 O O . TYR A 1 173 ? 1.647 -0.596 -13.883 1.00 54.16 173 TYR A O 1
ATOM 1396 N N . TYR A 1 174 ? 2.750 -1.766 -15.453 1.00 66.44 174 TYR A N 1
ATOM 1397 C CA . TYR A 1 174 ? 2.005 -2.998 -15.246 1.00 66.44 174 TYR A CA 1
ATOM 1398 C C . TYR A 1 174 ? 2.796 -3.915 -14.324 1.00 66.44 174 TYR A C 1
ATOM 1400 O O . TYR A 1 174 ? 4.016 -4.043 -14.410 1.00 66.44 174 TYR A O 1
ATOM 1408 N N . SER A 1 175 ? 2.089 -4.553 -13.406 1.00 70.94 175 SER A N 1
ATOM 1409 C CA . SER A 1 175 ? 2.630 -5.604 -12.557 1.00 70.94 175 SER A CA 1
ATOM 1410 C C . SER A 1 175 ? 1.624 -6.734 -12.549 1.00 70.94 175 SER A C 1
ATOM 1412 O O . SER A 1 175 ? 0.440 -6.513 -12.288 1.00 70.94 175 SER A O 1
ATOM 1414 N N . THR A 1 176 ? 2.074 -7.949 -12.845 1.00 76.31 176 THR A N 1
ATOM 1415 C CA . THR A 1 176 ? 1.209 -9.118 -12.720 1.00 76.31 176 THR A CA 1
ATOM 1416 C C . THR A 1 176 ? 0.994 -9.389 -11.237 1.00 76.31 176 THR A C 1
ATOM 1418 O O . THR A 1 176 ? 1.930 -9.742 -10.525 1.00 76.31 176 THR A O 1
ATOM 1421 N N . ILE A 1 177 ? -0.236 -9.203 -10.761 1.00 80.56 177 ILE A N 1
ATOM 1422 C CA . ILE A 1 177 ? -0.593 -9.382 -9.343 1.00 80.56 177 ILE A CA 1
ATOM 1423 C C . ILE A 1 177 ? -1.261 -10.734 -9.057 1.00 80.56 177 ILE A C 1
ATOM 1425 O O . ILE A 1 177 ? -1.298 -11.181 -7.906 1.00 80.56 177 ILE A O 1
ATOM 1429 N N . ALA A 1 178 ? -1.804 -11.380 -10.093 1.00 84.94 178 ALA A N 1
ATOM 1430 C CA . ALA A 1 178 ? -2.495 -12.657 -10.000 1.00 84.94 178 ALA A CA 1
ATOM 1431 C C . ALA A 1 178 ? -2.584 -13.372 -11.358 1.00 84.94 178 ALA A C 1
ATOM 1433 O O . ALA A 1 178 ? -2.465 -12.743 -12.410 1.00 84.94 178 ALA A O 1
ATOM 1434 N N . SER A 1 179 ? -2.865 -14.672 -11.318 1.00 85.12 179 SER A N 1
ATOM 1435 C CA . SER A 1 179 ? -3.315 -15.496 -12.443 1.00 85.12 179 SER A CA 1
ATOM 1436 C C . SER A 1 179 ? -4.806 -15.824 -12.315 1.00 85.12 179 SER A C 1
ATOM 1438 O O . SER A 1 179 ? -5.341 -15.931 -11.209 1.00 85.12 179 SER A O 1
ATOM 1440 N N . ILE A 1 180 ? -5.483 -16.023 -13.448 1.00 88.62 180 ILE A N 1
ATOM 1441 C CA . ILE A 1 180 ? -6.789 -16.695 -13.486 1.00 88.62 180 ILE A CA 1
ATOM 1442 C C . ILE A 1 180 ? -6.526 -18.167 -13.789 1.00 88.62 180 ILE A C 1
ATOM 1444 O O . ILE A 1 180 ? -5.886 -18.498 -14.787 1.00 88.62 180 ILE A O 1
ATOM 1448 N N . GLU A 1 181 ? -7.000 -19.050 -12.920 1.00 86.00 181 GLU A N 1
ATOM 1449 C CA . GLU A 1 181 ? -6.766 -20.489 -13.007 1.00 86.00 181 GLU A CA 1
ATOM 1450 C C . GLU A 1 181 ? -8.090 -21.243 -12.998 1.00 86.00 181 GLU A C 1
ATOM 1452 O O . GLU A 1 181 ? -9.092 -20.765 -12.467 1.00 86.00 181 GLU A O 1
ATOM 1457 N N . LYS A 1 182 ? -8.091 -22.438 -13.589 1.00 88.50 182 LYS A N 1
ATOM 1458 C CA . LYS A 1 182 ? -9.228 -23.354 -13.542 1.00 88.50 182 LYS A CA 1
ATOM 1459 C C . LYS A 1 182 ? -8.913 -24.466 -12.550 1.00 88.50 182 LYS A C 1
ATOM 1461 O O . LYS A 1 182 ? -7.920 -25.168 -12.718 1.00 88.50 182 LYS A O 1
ATOM 1466 N N . ASP A 1 183 ? -9.756 -24.619 -11.538 1.00 83.75 183 ASP A N 1
ATOM 1467 C CA . ASP A 1 183 ? -9.641 -25.641 -10.499 1.00 83.75 183 ASP A CA 1
ATOM 1468 C C . ASP A 1 183 ? -10.976 -26.377 -10.372 1.00 83.75 183 ASP A C 1
ATOM 1470 O O . ASP A 1 183 ? -12.011 -25.753 -10.141 1.00 83.75 183 ASP A O 1
ATOM 1474 N N . ASN A 1 184 ? -10.980 -27.691 -10.611 1.00 84.44 184 ASN A N 1
ATOM 1475 C CA . ASN A 1 184 ? -12.185 -28.535 -10.599 1.00 84.44 184 ASN A CA 1
ATOM 1476 C C . ASN A 1 184 ? -13.385 -27.949 -11.374 1.00 84.44 184 ASN A C 1
ATOM 1478 O O . ASN A 1 184 ? -14.532 -28.020 -10.939 1.00 84.44 184 ASN A O 1
ATOM 1482 N N . GLY A 1 185 ? -13.121 -27.331 -12.529 1.00 86.88 185 GLY A N 1
ATOM 1483 C CA . GLY A 1 185 ? -14.155 -26.716 -13.368 1.00 86.88 185 GLY A CA 1
ATOM 1484 C C . GLY A 1 185 ? 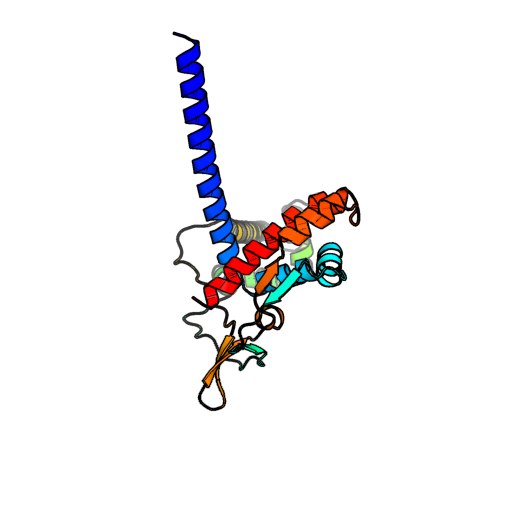-14.551 -25.286 -12.981 1.00 86.88 185 GLY A C 1
ATOM 1485 O O . GLY A 1 185 ? -15.241 -24.641 -13.766 1.00 86.88 185 GLY A O 1
ATOM 1486 N N . GLN A 1 186 ? -14.076 -24.760 -11.849 1.00 88.81 186 GLN A N 1
ATOM 1487 C CA . GLN A 1 186 ? -14.339 -23.395 -11.387 1.00 88.81 186 GLN A CA 1
ATOM 1488 C C . GLN A 1 186 ? -13.167 -22.463 -11.710 1.00 88.81 186 GLN A C 1
ATOM 1490 O O . GLN A 1 186 ? -12.006 -22.870 -11.669 1.00 88.81 186 GLN A O 1
ATOM 1495 N N . LEU A 1 187 ? -13.469 -21.203 -12.032 1.00 89.44 187 LEU A N 1
ATOM 1496 C CA . LEU A 1 187 ? -12.450 -20.165 -12.177 1.00 89.44 187 LEU A CA 1
ATOM 1497 C C . LEU A 1 187 ? -12.079 -19.606 -10.806 1.00 89.44 187 LEU A C 1
ATOM 1499 O O . LEU A 1 187 ? -12.949 -19.249 -10.011 1.00 89.44 187 LEU A O 1
ATOM 1503 N N . ILE A 1 188 ? -10.780 -19.503 -10.555 1.00 89.81 188 ILE A N 1
ATOM 1504 C CA . ILE A 1 188 ? -10.216 -18.971 -9.319 1.00 89.81 188 ILE A CA 1
ATOM 1505 C C . ILE A 1 188 ? -9.116 -17.955 -9.627 1.00 89.81 188 ILE A C 1
ATOM 1507 O O . ILE A 1 188 ? -8.466 -18.010 -10.671 1.00 89.81 188 ILE A O 1
ATOM 1511 N N . ILE A 1 189 ? -8.887 -17.039 -8.690 1.00 88.62 189 ILE A N 1
ATOM 1512 C CA . ILE A 1 189 ? -7.803 -16.056 -8.759 1.00 88.62 189 ILE A CA 1
ATOM 1513 C C . ILE A 1 189 ? -6.635 -16.544 -7.892 1.00 88.62 189 ILE A C 1
ATOM 1515 O O . ILE A 1 189 ? -6.773 -16.687 -6.671 1.00 88.62 189 ILE A O 1
ATOM 1519 N N . GLY A 1 190 ? -5.487 -16.793 -8.519 1.00 86.75 190 GLY A N 1
ATOM 1520 C CA . GLY A 1 190 ? -4.229 -17.152 -7.869 1.00 86.75 190 GLY A CA 1
ATOM 1521 C C . GLY A 1 190 ? -3.357 -15.922 -7.638 1.00 86.75 190 GLY A C 1
ATOM 1522 O O . GLY A 1 190 ? -2.689 -15.455 -8.552 1.00 86.75 190 GLY A O 1
ATOM 1523 N N . TYR A 1 191 ? -3.353 -15.376 -6.422 1.00 86.62 191 TYR A N 1
ATOM 1524 C CA . TYR A 1 191 ? -2.529 -14.216 -6.074 1.00 86.62 191 TYR A CA 1
ATOM 1525 C C . TYR A 1 191 ? -1.063 -14.594 -5.881 1.00 86.62 191 TYR A C 1
ATOM 1527 O O . TYR A 1 191 ? -0.755 -15.574 -5.199 1.00 86.62 191 TYR A O 1
ATOM 1535 N N . PHE A 1 192 ? -0.169 -13.750 -6.399 1.00 82.31 192 PHE A N 1
ATOM 1536 C CA . PHE A 1 192 ? 1.281 -13.936 -6.284 1.00 82.31 192 PHE A CA 1
ATOM 1537 C C . PHE A 1 192 ? 1.877 -13.378 -4.989 1.00 82.31 192 PHE A C 1
ATOM 1539 O O . PHE A 1 192 ? 3.011 -13.706 -4.648 1.00 82.31 192 PHE A O 1
ATOM 1546 N N . SER A 1 193 ? 1.118 -12.572 -4.239 1.00 82.00 193 SER A N 1
ATOM 1547 C CA . SER A 1 193 ? 1.514 -12.084 -2.917 1.00 82.00 193 SER A CA 1
ATOM 1548 C C . SER A 1 193 ? 0.569 -12.565 -1.819 1.00 82.00 193 SER A C 1
ATOM 1550 O O . SER A 1 193 ? -0.656 -12.642 -1.977 1.00 82.00 193 SER A O 1
ATOM 1552 N N . SER A 1 194 ? 1.156 -12.877 -0.663 1.00 82.12 194 SER A N 1
ATOM 1553 C CA . SER A 1 194 ? 0.422 -13.328 0.522 1.00 82.12 194 SER A CA 1
ATOM 1554 C C . SER A 1 194 ? -0.501 -12.229 1.052 1.00 82.12 194 SER A C 1
ATOM 1556 O O . SER A 1 194 ? -1.648 -12.476 1.425 1.00 82.12 194 SER A O 1
ATOM 1558 N N . GLU A 1 195 ? -0.032 -10.984 1.013 1.00 84.69 195 GLU A N 1
ATOM 1559 C CA . GLU A 1 195 ? -0.761 -9.780 1.391 1.00 84.69 195 GLU A CA 1
ATOM 1560 C C . GLU A 1 195 ? -2.058 -9.629 0.593 1.00 84.69 195 GLU A C 1
ATOM 1562 O O . GLU A 1 195 ? -3.093 -9.263 1.159 1.00 84.69 195 GLU A O 1
ATOM 1567 N N . MET A 1 196 ? -2.031 -9.945 -0.703 1.00 83.50 196 MET A N 1
ATOM 1568 C CA . MET A 1 196 ? -3.216 -9.914 -1.558 1.00 83.50 196 MET A CA 1
ATOM 1569 C C . MET A 1 196 ? -4.123 -11.121 -1.320 1.00 83.50 196 MET A C 1
ATOM 1571 O O . MET A 1 196 ? -5.334 -10.950 -1.166 1.00 83.50 196 MET A O 1
ATOM 1575 N N . ALA A 1 197 ? -3.545 -12.314 -1.158 1.00 85.75 197 ALA A N 1
ATOM 1576 C CA . ALA A 1 197 ? -4.283 -13.550 -0.899 1.00 85.75 197 ALA A CA 1
ATOM 1577 C C . ALA A 1 197 ? -5.094 -13.540 0.416 1.00 85.75 197 ALA A C 1
ATOM 1579 O O . ALA A 1 197 ? -6.096 -14.251 0.525 1.00 85.75 197 ALA A O 1
ATOM 1580 N N . LYS A 1 198 ? -4.705 -12.724 1.410 1.00 87.00 198 LYS A N 1
ATOM 1581 C CA . LYS A 1 198 ? -5.477 -12.498 2.653 1.00 87.00 198 LYS A CA 1
ATOM 1582 C C . LYS A 1 198 ? -6.837 -11.829 2.404 1.00 87.00 198 LYS A C 1
ATOM 1584 O O . LYS A 1 198 ? -7.715 -11.882 3.263 1.00 87.00 198 LYS A O 1
ATOM 1589 N N . GLY A 1 199 ? -7.033 -11.195 1.249 1.00 87.88 199 GLY A N 1
ATOM 1590 C CA . GLY A 1 199 ? -8.246 -10.453 0.927 1.00 87.88 199 GLY A CA 1
ATOM 1591 C C . GLY A 1 199 ? -8.299 -9.071 1.584 1.00 87.88 199 GLY A C 1
ATOM 1592 O O . GLY A 1 199 ? -7.274 -8.447 1.891 1.00 87.88 199 GLY A O 1
ATOM 1593 N N . ARG A 1 200 ? -9.522 -8.557 1.759 1.00 91.31 200 ARG A N 1
ATOM 1594 C CA . ARG A 1 200 ? -9.761 -7.212 2.304 1.00 91.31 200 ARG A CA 1
ATOM 1595 C C . ARG A 1 200 ? -9.852 -7.227 3.824 1.00 91.31 200 ARG A C 1
ATOM 1597 O O . ARG A 1 200 ? -10.313 -8.204 4.412 1.00 91.31 200 ARG A O 1
ATOM 1604 N N . TYR A 1 201 ? -9.510 -6.113 4.453 1.00 93.06 201 TYR A N 1
ATOM 1605 C CA . TYR A 1 201 ? -9.774 -5.918 5.871 1.00 93.06 201 TYR A CA 1
ATOM 1606 C C . TYR A 1 201 ? -11.280 -5.772 6.107 1.00 93.06 201 TYR A C 1
ATOM 1608 O O . TYR A 1 201 ? -11.973 -5.008 5.428 1.00 93.06 201 TYR A O 1
ATOM 1616 N N . PHE A 1 202 ? -11.789 -6.497 7.088 1.00 91.81 202 PHE A N 1
ATOM 1617 C CA . PHE A 1 202 ? -13.096 -6.286 7.685 1.00 91.81 202 PHE A CA 1
ATOM 1618 C C . PHE A 1 202 ? -12.905 -5.479 8.969 1.00 91.81 202 PHE A C 1
ATOM 1620 O O . PHE A 1 202 ? -12.041 -5.821 9.771 1.00 91.81 202 PHE A O 1
ATOM 1627 N N . ILE A 1 203 ? -13.671 -4.400 9.137 1.00 91.44 203 ILE A N 1
ATOM 1628 C CA . ILE A 1 203 ? -13.578 -3.490 10.285 1.00 91.44 203 ILE A CA 1
ATOM 1629 C C . ILE A 1 203 ? -14.959 -3.423 10.933 1.00 91.44 203 ILE A C 1
ATOM 1631 O O . ILE A 1 203 ? -15.918 -3.009 10.281 1.00 91.44 203 ILE A O 1
ATOM 1635 N N . ASP A 1 204 ? -15.049 -3.809 12.204 1.00 89.38 204 ASP A N 1
ATOM 1636 C CA . ASP A 1 204 ? -16.259 -3.659 13.014 1.00 89.38 204 ASP A CA 1
ATOM 1637 C C . ASP A 1 204 ? -16.256 -2.281 13.700 1.00 89.38 204 ASP A C 1
ATOM 1639 O O . ASP A 1 204 ? -15.619 -2.079 14.738 1.00 89.38 204 ASP A O 1
ATOM 1643 N N . PHE A 1 205 ? -16.934 -1.308 13.083 1.00 86.31 205 PHE A N 1
ATOM 1644 C CA . PHE A 1 205 ? -16.983 0.075 13.572 1.00 86.31 205 PHE A CA 1
ATOM 1645 C C . PHE A 1 205 ? -17.751 0.216 14.891 1.00 86.31 205 PHE A C 1
ATOM 1647 O O . PHE A 1 205 ? -17.374 1.040 15.726 1.00 86.31 205 PHE A O 1
ATOM 1654 N N . ASP A 1 206 ? -18.760 -0.621 15.133 1.00 86.31 206 ASP A N 1
ATOM 1655 C CA . ASP A 1 206 ? -19.507 -0.598 16.392 1.00 86.31 206 ASP A CA 1
ATOM 1656 C C . ASP A 1 206 ? -18.600 -1.000 17.559 1.00 86.31 206 ASP A C 1
ATOM 1658 O O . ASP A 1 206 ? -18.638 -0.405 18.641 1.00 86.31 206 ASP A O 1
ATOM 1662 N N . ARG A 1 207 ? -17.725 -1.989 17.340 1.00 86.62 207 ARG A N 1
ATOM 1663 C CA . ARG A 1 207 ? -16.708 -2.379 18.324 1.00 86.62 207 ARG A CA 1
ATOM 1664 C C . ARG A 1 207 ? -15.636 -1.311 18.504 1.00 86.62 207 ARG A C 1
ATOM 1666 O O . ARG A 1 207 ? -15.206 -1.114 19.640 1.00 86.62 207 ARG A O 1
ATOM 1673 N N . VAL A 1 208 ? -15.237 -0.600 17.443 1.00 86.75 208 VAL A N 1
ATOM 1674 C CA . VAL A 1 208 ? -14.309 0.547 17.542 1.00 86.75 208 VAL A CA 1
ATOM 1675 C C . VAL A 1 208 ? -14.858 1.601 18.503 1.00 86.75 208 VAL A C 1
ATOM 1677 O O . VAL A 1 208 ? -14.156 2.030 19.416 1.00 86.75 208 VAL A O 1
ATOM 1680 N N . GLU A 1 209 ? -16.121 1.990 18.357 1.00 85.44 209 GLU A N 1
ATOM 1681 C CA . GLU A 1 209 ? -16.709 3.021 19.217 1.00 85.44 209 GLU A CA 1
ATOM 1682 C C . GLU A 1 209 ? -16.863 2.558 20.671 1.00 85.44 209 GLU A C 1
ATOM 1684 O O . GLU A 1 209 ? -16.685 3.346 21.603 1.00 85.44 209 GLU A O 1
ATOM 1689 N N . LYS A 1 210 ? -17.102 1.261 20.895 1.00 85.31 210 LYS A N 1
ATOM 1690 C CA . LYS A 1 210 ? -17.109 0.679 22.245 1.00 85.31 210 LYS A CA 1
ATOM 1691 C C . LYS A 1 210 ? -15.723 0.738 22.893 1.00 85.31 210 LYS A C 1
ATOM 1693 O O . LYS A 1 210 ? -15.605 1.223 24.016 1.00 85.31 210 LYS A O 1
ATOM 1698 N N . ILE A 1 211 ? -14.656 0.320 22.206 1.00 83.38 211 ILE A N 1
ATOM 1699 C CA . ILE A 1 211 ? -13.311 0.293 22.817 1.00 83.38 211 ILE A CA 1
ATOM 1700 C C . ILE A 1 211 ? -12.739 1.682 23.106 1.00 83.38 211 ILE A C 1
ATOM 1702 O O . ILE A 1 211 ? -11.969 1.829 24.055 1.00 83.38 211 ILE A O 1
ATOM 1706 N N . LYS A 1 212 ? -13.143 2.705 22.342 1.00 82.19 212 LYS A N 1
ATOM 1707 C CA . LYS A 1 212 ? -12.765 4.099 22.610 1.00 82.19 212 LYS A CA 1
ATOM 1708 C C . LYS A 1 212 ? -13.311 4.587 23.958 1.00 82.19 212 LYS A C 1
ATOM 1710 O O . LYS A 1 212 ? -12.694 5.448 24.576 1.00 82.19 212 LYS A O 1
ATOM 1715 N N . LYS A 1 213 ? -14.431 4.020 24.427 1.00 82.12 213 LYS A N 1
ATOM 1716 C CA . LYS A 1 213 ? -15.103 4.386 25.687 1.00 82.12 213 LYS A CA 1
ATOM 1717 C C . LYS A 1 213 ? -14.634 3.567 26.893 1.00 82.12 213 LYS A C 1
ATOM 1719 O O . LYS A 1 213 ? -14.582 4.098 27.993 1.00 82.12 213 LYS A O 1
ATOM 1724 N N . VAL A 1 214 ? -14.278 2.296 26.694 1.00 78.25 214 VAL A N 1
ATOM 1725 C CA . VAL A 1 214 ? -13.952 1.345 27.784 1.00 78.25 214 VAL A CA 1
ATOM 1726 C C . VAL A 1 214 ? -12.523 1.527 28.335 1.00 78.25 214 VAL A C 1
ATOM 1728 O O . VAL A 1 214 ? -12.159 0.911 29.328 1.00 78.25 214 VAL A O 1
ATOM 1731 N N . GLY A 1 215 ? -11.694 2.387 27.727 1.00 72.62 215 GLY A N 1
ATOM 1732 C CA . GLY A 1 215 ? -10.362 2.721 28.256 1.00 72.62 215 GLY A CA 1
ATOM 1733 C C . GLY A 1 215 ? -9.298 1.628 28.080 1.00 72.62 215 GLY A C 1
ATOM 1734 O O . GLY A 1 215 ? -8.250 1.690 28.710 1.00 72.62 215 GLY A O 1
ATOM 1735 N N . ILE A 1 216 ? -9.541 0.643 27.204 1.00 78.69 216 ILE A N 1
ATOM 1736 C CA . ILE A 1 216 ? -8.608 -0.468 26.907 1.00 78.69 216 ILE A CA 1
ATOM 1737 C C . ILE A 1 216 ? -7.328 0.031 26.210 1.00 78.69 216 ILE A C 1
ATOM 1739 O O . ILE A 1 216 ? -6.277 -0.599 26.297 1.00 78.69 216 ILE A O 1
ATOM 1743 N N . PHE A 1 217 ? -7.421 1.160 25.505 1.00 82.50 217 PHE A N 1
ATOM 1744 C CA . PHE A 1 217 ? -6.330 1.760 24.742 1.00 82.50 217 PHE A CA 1
ATOM 1745 C C . PHE A 1 217 ? -5.872 3.057 25.398 1.00 82.50 217 PHE A C 1
ATOM 1747 O O . PHE A 1 217 ? -6.688 3.853 25.871 1.00 82.50 217 PHE A O 1
ATOM 1754 N N . ALA A 1 218 ? -4.566 3.317 25.366 1.00 85.00 218 ALA A N 1
ATOM 1755 C CA . ALA A 1 218 ? -4.036 4.586 25.837 1.00 85.00 218 ALA A CA 1
ATOM 1756 C C . ALA A 1 218 ? -4.563 5.749 24.974 1.00 85.00 218 ALA A C 1
ATOM 1758 O O . ALA A 1 218 ? -4.814 5.594 23.777 1.00 85.00 218 ALA A O 1
ATOM 1759 N N . LYS A 1 219 ? -4.670 6.960 25.540 1.00 84.06 219 LYS A N 1
ATOM 1760 C CA . LYS A 1 219 ? -5.176 8.146 24.810 1.00 84.06 219 LYS A CA 1
ATOM 1761 C C . LYS A 1 219 ? -4.439 8.399 23.485 1.00 84.06 219 LYS A C 1
ATOM 1763 O O . LYS A 1 219 ? -5.053 8.826 22.509 1.00 84.06 219 LYS A O 1
ATOM 1768 N N . HIS A 1 220 ? -3.133 8.129 23.437 1.00 85.25 220 HIS A N 1
ATOM 1769 C CA . HIS A 1 220 ? -2.334 8.277 22.219 1.00 85.25 220 HIS A CA 1
ATOM 1770 C C . HIS A 1 220 ? -2.634 7.187 21.173 1.00 85.25 220 HIS A C 1
ATOM 1772 O O . HIS A 1 220 ? -2.589 7.466 19.977 1.00 85.25 220 HIS A O 1
ATOM 1778 N N . GLU A 1 221 ? -2.981 5.970 21.600 1.00 86.19 221 GLU A N 1
ATOM 1779 C CA . GLU A 1 221 ? -3.413 4.888 20.710 1.00 86.19 221 GLU A CA 1
ATOM 1780 C C . GLU A 1 221 ? -4.781 5.209 20.113 1.00 86.19 221 GLU A C 1
ATOM 1782 O O . GLU A 1 221 ? -4.943 5.116 18.901 1.00 86.19 221 GLU A O 1
ATOM 1787 N N . ILE A 1 222 ? -5.727 5.695 20.927 1.00 85.12 222 ILE A N 1
ATOM 1788 C CA . ILE A 1 222 ? -7.066 6.100 20.471 1.00 85.12 222 ILE A CA 1
ATOM 1789 C C . ILE A 1 222 ? -6.980 7.135 19.342 1.00 85.12 222 ILE A C 1
ATOM 1791 O O . ILE A 1 222 ? -7.633 6.975 18.314 1.00 85.12 222 ILE A O 1
ATOM 1795 N N . ARG A 1 223 ? -6.113 8.149 19.479 1.00 84.31 223 ARG A N 1
ATOM 1796 C CA . ARG A 1 223 ? -5.876 9.156 18.424 1.00 84.31 223 ARG A CA 1
ATOM 1797 C C . ARG A 1 223 ? -5.316 8.553 17.130 1.00 84.31 223 ARG A C 1
ATOM 1799 O O . ARG A 1 223 ? -5.550 9.088 16.050 1.00 84.31 223 ARG A O 1
ATOM 1806 N N . ARG A 1 224 ? -4.564 7.452 17.223 1.00 91.44 224 ARG A N 1
ATOM 1807 C CA . ARG A 1 224 ? -3.976 6.754 16.069 1.00 91.44 224 ARG A CA 1
ATOM 1808 C C . ARG A 1 224 ? -4.934 5.766 15.407 1.00 91.44 224 ARG A C 1
ATOM 1810 O O . ARG A 1 224 ? -4.728 5.475 14.229 1.00 91.44 224 ARG A O 1
ATOM 1817 N N . ILE A 1 225 ? -5.967 5.286 16.110 1.00 89.31 225 ILE A N 1
ATOM 1818 C CA . ILE A 1 225 ? -6.949 4.335 15.563 1.00 89.31 225 ILE A CA 1
ATOM 1819 C C . ILE A 1 225 ? -7.581 4.900 14.291 1.00 89.31 225 ILE A C 1
ATOM 1821 O O . ILE A 1 225 ? -7.530 4.240 13.260 1.00 89.31 225 ILE A O 1
ATOM 1825 N N . ASP A 1 226 ? -8.089 6.132 14.308 1.00 83.75 226 ASP A N 1
ATOM 1826 C CA . ASP A 1 226 ? -8.783 6.692 13.139 1.00 83.75 226 ASP A CA 1
ATOM 1827 C C . ASP A 1 226 ? -7.850 6.827 11.920 1.00 83.75 226 ASP A C 1
ATOM 1829 O O . ASP A 1 226 ? -8.230 6.507 10.792 1.00 83.75 226 ASP A O 1
ATOM 1833 N N . SER A 1 227 ? -6.589 7.214 12.144 1.00 86.94 227 SER A N 1
ATOM 1834 C CA . SER A 1 227 ? -5.563 7.257 11.092 1.00 86.94 227 SER A CA 1
ATOM 1835 C C . SER A 1 227 ? -5.279 5.865 10.514 1.00 86.94 227 SER A C 1
ATOM 1837 O O . SER A 1 227 ? -5.211 5.699 9.295 1.00 86.94 227 SER A O 1
ATOM 1839 N N . LEU A 1 228 ? -5.158 4.851 11.375 1.00 91.44 228 LEU A N 1
ATOM 1840 C CA . LEU A 1 228 ? -4.950 3.465 10.964 1.00 91.44 228 LEU A CA 1
ATOM 1841 C C . LEU A 1 228 ? -6.146 2.933 10.162 1.00 91.44 228 LEU A C 1
ATOM 1843 O O . LEU A 1 228 ? -5.955 2.385 9.080 1.00 91.44 228 LEU A O 1
ATOM 1847 N N . LEU A 1 229 ? -7.375 3.148 10.637 1.00 87.19 229 LEU A N 1
ATOM 1848 C CA . LEU A 1 229 ? -8.590 2.714 9.942 1.00 87.19 229 LEU A CA 1
ATOM 1849 C C . LEU A 1 229 ? -8.735 3.388 8.572 1.00 87.19 229 LEU A C 1
ATOM 1851 O O . LEU A 1 229 ? -9.126 2.733 7.606 1.00 87.19 229 LEU A O 1
ATOM 1855 N N . ASN A 1 230 ? -8.363 4.666 8.451 1.00 81.94 230 ASN A N 1
ATOM 1856 C CA . ASN A 1 230 ? -8.343 5.360 7.163 1.00 81.94 230 ASN A CA 1
ATOM 1857 C C . ASN A 1 230 ? -7.326 4.749 6.188 1.00 81.94 230 ASN A C 1
ATOM 1859 O O . ASN A 1 230 ? -7.648 4.567 5.015 1.00 81.94 230 ASN A O 1
ATOM 1863 N N . LYS A 1 231 ? -6.138 4.348 6.661 1.00 88.81 231 LYS A N 1
ATOM 1864 C CA . LYS A 1 231 ? -5.168 3.616 5.826 1.00 88.81 231 LYS A CA 1
ATOM 1865 C C . LYS A 1 231 ? -5.719 2.267 5.366 1.00 88.81 231 LYS A C 1
ATOM 1867 O O . LYS A 1 231 ? -5.612 1.940 4.190 1.00 88.81 231 LYS A O 1
ATOM 1872 N N . LEU A 1 232 ? -6.362 1.513 6.260 1.00 90.38 232 LEU A N 1
ATOM 1873 C CA . LEU A 1 232 ? -6.989 0.233 5.908 1.00 90.38 232 LEU A CA 1
ATOM 1874 C C . LEU A 1 232 ? -8.119 0.407 4.888 1.00 90.38 232 LEU A C 1
ATOM 1876 O O . LEU A 1 232 ? -8.273 -0.431 4.004 1.00 90.38 232 LEU A O 1
ATOM 1880 N N . ARG A 1 233 ? -8.885 1.503 4.970 1.00 85.81 233 ARG A N 1
ATOM 1881 C CA . ARG A 1 233 ? -9.907 1.856 3.973 1.00 85.81 233 ARG A CA 1
ATOM 1882 C C . ARG A 1 233 ? -9.307 2.122 2.594 1.00 85.81 233 ARG A C 1
ATOM 1884 O O . ARG A 1 233 ? -9.857 1.618 1.621 1.00 85.81 233 ARG A O 1
ATOM 1891 N N . LEU A 1 234 ? -8.191 2.848 2.516 1.00 83.88 234 LEU A N 1
ATOM 1892 C CA . LEU A 1 234 ? -7.481 3.086 1.253 1.00 83.88 234 LEU A CA 1
ATOM 1893 C C . LEU A 1 234 ? -6.914 1.786 0.666 1.00 83.88 234 LEU A C 1
ATOM 1895 O O . LEU A 1 234 ? -7.114 1.487 -0.508 1.00 83.88 234 LEU A O 1
ATOM 1899 N N . ILE A 1 235 ? -6.279 0.949 1.493 1.00 90.31 235 ILE A N 1
ATOM 1900 C CA . ILE A 1 235 ? -5.802 -0.367 1.041 1.00 90.31 235 ILE A CA 1
ATOM 1901 C C . ILE A 1 235 ? -6.977 -1.205 0.527 1.00 90.31 235 ILE A C 1
ATOM 1903 O O . ILE A 1 235 ? -6.890 -1.809 -0.542 1.00 90.31 235 ILE A O 1
ATOM 1907 N N . ASN A 1 236 ? -8.096 -1.206 1.254 1.00 87.81 236 ASN A N 1
ATOM 1908 C CA . ASN A 1 236 ? -9.301 -1.899 0.832 1.00 87.81 236 ASN A CA 1
ATOM 1909 C C . ASN A 1 236 ? -9.829 -1.386 -0.504 1.00 87.81 236 ASN A C 1
ATOM 1911 O O . ASN A 1 236 ? -10.167 -2.230 -1.320 1.00 87.81 236 ASN A O 1
ATOM 1915 N N . SER A 1 237 ? -9.880 -0.071 -0.756 1.00 82.50 237 SER A N 1
ATOM 1916 C CA . SER A 1 237 ? -10.389 0.448 -2.034 1.00 82.50 237 SER A CA 1
ATOM 1917 C C . SER A 1 237 ? -9.578 -0.061 -3.224 1.00 82.50 237 SER A C 1
ATOM 1919 O O . SER A 1 237 ? -10.163 -0.475 -4.226 1.00 82.50 237 SER A O 1
ATOM 1921 N N . ARG A 1 238 ? -8.247 -0.137 -3.092 1.00 86.31 238 ARG A N 1
ATOM 1922 C CA . ARG A 1 238 ? -7.399 -0.734 -4.134 1.00 86.31 238 ARG A CA 1
ATOM 1923 C C . ARG A 1 238 ? -7.642 -2.232 -4.274 1.00 86.31 238 ARG A C 1
ATOM 1925 O O . ARG A 1 238 ? -7.918 -2.700 -5.374 1.00 86.31 238 ARG A O 1
ATOM 1932 N N . LYS A 1 239 ? -7.635 -2.977 -3.161 1.00 88.31 239 LYS A N 1
ATOM 1933 C CA . LYS A 1 239 ? -7.902 -4.425 -3.177 1.00 88.31 239 LYS A CA 1
ATOM 1934 C C . LYS A 1 239 ? -9.275 -4.764 -3.758 1.00 88.31 239 LYS A C 1
ATOM 1936 O O . LYS A 1 239 ? -9.403 -5.785 -4.418 1.00 88.31 239 LYS A O 1
ATOM 1941 N N . THR A 1 240 ? -10.300 -3.945 -3.511 1.00 83.62 240 THR A N 1
ATOM 1942 C CA . THR A 1 240 ? -11.657 -4.205 -4.008 1.00 83.62 240 THR A CA 1
ATOM 1943 C C . THR A 1 240 ? -11.826 -3.914 -5.485 1.00 83.62 240 THR A C 1
ATOM 1945 O O . THR A 1 240 ? -12.615 -4.599 -6.120 1.00 83.62 240 THR A O 1
ATOM 1948 N N . THR A 1 241 ? -11.080 -2.946 -6.021 1.00 80.94 241 THR A N 1
ATOM 1949 C CA . THR A 1 241 ? -11.132 -2.594 -7.449 1.00 80.94 241 THR A CA 1
ATOM 1950 C C . THR A 1 241 ? -10.713 -3.772 -8.332 1.00 80.94 241 THR A C 1
ATOM 1952 O O . THR A 1 241 ? -11.225 -3.921 -9.426 1.00 80.94 241 THR A O 1
ATOM 1955 N N . ILE A 1 242 ? -9.852 -4.667 -7.835 1.00 76.00 242 ILE A N 1
ATOM 1956 C CA . ILE A 1 242 ? -9.425 -5.874 -8.564 1.00 76.00 242 ILE A CA 1
ATOM 1957 C C . ILE A 1 242 ? -10.574 -6.880 -8.768 1.00 76.00 242 ILE A C 1
ATOM 1959 O O . ILE A 1 242 ? -10.500 -7.713 -9.664 1.00 76.00 242 ILE A O 1
ATOM 1963 N N . TYR A 1 243 ? -11.616 -6.843 -7.930 1.00 67.81 243 TYR A N 1
ATOM 1964 C CA . TYR A 1 243 ? -12.751 -7.772 -8.015 1.00 67.81 243 TYR A CA 1
ATOM 1965 C C . TYR A 1 243 ? -13.961 -7.212 -8.776 1.00 67.81 243 TYR A C 1
ATOM 1967 O O . TYR A 1 243 ? -14.971 -7.910 -8.851 1.00 67.81 243 TYR A O 1
ATOM 1975 N N . GLN A 1 244 ? -13.910 -5.952 -9.214 1.00 62.97 244 GLN A N 1
ATOM 1976 C CA . GLN A 1 244 ? -15.001 -5.284 -9.932 1.00 62.97 244 GLN A CA 1
ATOM 1977 C C . GLN A 1 244 ? -14.823 -5.456 -11.433 1.00 62.97 244 GLN A C 1
ATOM 1979 O O . GLN A 1 244 ? -15.859 -5.683 -12.091 1.00 62.97 244 GLN A O 1
#

Radius of gyration: 27.77 Å; chains: 1; bounding box: 75×74×55 Å